Protein AF-A0A1M6KNQ7-F1 (afdb_monomer_lite)

Radius of gyration: 20.1 Å; chains: 1; bounding box: 59×30×51 Å

Secondary structure (DSSP, 8-state):
-PPEEEEEGGGHHHHHHHHHHHHHHHHHHHHHHHHTTTS--SS-HHHHHHHHHHHHHHHHHHHHHHHHHHHHHTTTSSS--SEEEEE-S--HHHHHHHS-HHHHHHHHHHHTTTS-HHHHHHHHHHTTTHHHHHHTGGGSS-----HHHHHHHHHHHHHHHHHHHHHT----GGG--S-------------SSHHHHHHHHTS-HHHHHHTT-

pLDDT: mean 86.35, std 14.85, range [36.59, 98.69]

Structure (mmCIF, N/CA/C/O backbone):
data_AF-A0A1M6KNQ7-F1
#
_entry.id   AF-A0A1M6KNQ7-F1
#
loop_
_atom_site.group_PDB
_atom_site.id
_atom_site.type_symbol
_atom_site.label_atom_id
_atom_site.label_alt_id
_atom_site.label_comp_id
_atom_site.label_asym_id
_atom_site.label_entity_id
_atom_site.label_seq_id
_atom_site.pdbx_PDB_ins_code
_atom_site.Cartn_x
_atom_site.Cartn_y
_atom_site.Cartn_z
_atom_site.occupancy
_atom_site.B_iso_or_equiv
_atom_site.auth_seq_id
_atom_site.auth_comp_id
_atom_site.auth_asym_id
_atom_site.auth_atom_id
_atom_site.pdbx_PDB_model_num
ATOM 1 N N . MET A 1 1 ? -11.917 -18.089 3.225 1.00 53.31 1 MET A N 1
ATOM 2 C CA . MET A 1 1 ? -11.232 -16.908 3.793 1.00 53.31 1 MET A CA 1
ATOM 3 C C . MET A 1 1 ? -9.785 -17.285 4.044 1.00 53.31 1 MET A C 1
ATOM 5 O O . MET A 1 1 ? -9.553 -18.338 4.628 1.00 53.31 1 MET A O 1
ATOM 9 N N . GLY A 1 2 ? -8.832 -16.511 3.524 1.00 65.00 2 GLY A N 1
ATOM 10 C CA . GLY A 1 2 ? -7.407 -16.723 3.782 1.00 65.00 2 GLY A CA 1
ATOM 11 C C . GLY A 1 2 ? -7.038 -16.380 5.224 1.00 65.00 2 GLY A C 1
ATOM 12 O O . GLY A 1 2 ? -7.811 -15.758 5.948 1.00 65.00 2 GLY A O 1
ATOM 13 N N . LYS A 1 3 ? -5.860 -16.828 5.650 1.00 85.81 3 LYS A N 1
ATOM 14 C CA . LYS A 1 3 ? -5.366 -16.653 7.019 1.00 85.81 3 LYS A CA 1
ATOM 15 C C . LYS A 1 3 ? -5.048 -15.172 7.280 1.00 85.81 3 LYS A C 1
ATOM 17 O O . LYS A 1 3 ? -4.328 -14.576 6.485 1.00 85.81 3 LYS A O 1
ATOM 22 N N . THR A 1 4 ? -5.504 -14.593 8.385 1.00 93.38 4 THR A N 1
ATOM 23 C CA . THR A 1 4 ? -5.066 -13.264 8.857 1.00 93.38 4 THR A CA 1
ATOM 24 C C . THR A 1 4 ? -4.008 -13.410 9.951 1.00 93.38 4 THR A C 1
ATOM 26 O O . THR A 1 4 ? -3.895 -14.470 10.570 1.00 93.38 4 THR A O 1
ATOM 29 N N . ASN A 1 5 ? -3.206 -12.367 10.160 1.00 93.81 5 ASN A N 1
ATOM 30 C CA . ASN A 1 5 ? -2.312 -12.247 11.311 1.00 93.81 5 ASN A CA 1
ATOM 31 C C . ASN A 1 5 ? -2.731 -11.055 12.160 1.00 93.81 5 ASN A C 1
ATOM 33 O O . ASN A 1 5 ? -3.211 -10.054 11.629 1.00 93.81 5 ASN A O 1
ATOM 37 N N . GLU A 1 6 ? -2.481 -11.152 13.459 1.00 95.62 6 GLU A N 1
ATOM 38 C CA . GLU A 1 6 ? -2.677 -10.055 14.398 1.00 95.62 6 GLU A CA 1
ATOM 39 C C . GLU A 1 6 ? -1.438 -9.161 14.468 1.00 95.62 6 GLU A C 1
ATOM 41 O O . GLU A 1 6 ? -0.297 -9.610 14.317 1.00 95.62 6 GLU A O 1
ATOM 46 N N . ILE A 1 7 ? -1.669 -7.876 14.705 1.00 93.81 7 ILE A N 1
ATOM 47 C CA . ILE A 1 7 ? -0.631 -6.878 14.949 1.00 93.81 7 ILE A CA 1
ATOM 48 C C . ILE A 1 7 ? -1.162 -5.818 15.910 1.00 93.81 7 ILE A C 1
ATOM 50 O O . ILE A 1 7 ? -2.367 -5.565 15.963 1.00 93.81 7 ILE A O 1
ATOM 54 N N . LYS A 1 8 ? -0.262 -5.168 16.655 1.00 93.25 8 LYS A N 1
ATOM 55 C CA . LYS A 1 8 ? -0.640 -4.008 17.459 1.00 93.25 8 LYS A CA 1
ATOM 56 C C . LYS A 1 8 ? -1.149 -2.869 16.576 1.00 93.25 8 LYS A C 1
ATOM 58 O O . LYS A 1 8 ? -0.510 -2.541 15.575 1.00 93.25 8 LYS A O 1
ATOM 63 N N . TYR A 1 9 ? -2.246 -2.227 16.967 1.00 92.06 9 TYR A N 1
ATOM 64 C CA . TYR A 1 9 ? -2.763 -1.055 16.252 1.00 92.06 9 TYR A CA 1
ATOM 65 C C . TYR A 1 9 ? -1.757 0.107 16.278 1.00 92.06 9 TYR A C 1
ATOM 67 O O . TYR A 1 9 ? -1.537 0.771 15.266 1.00 92.06 9 TYR A O 1
ATOM 75 N N . SER A 1 10 ? -1.041 0.284 17.390 1.00 89.50 10 SER A N 1
ATOM 76 C CA . SER A 1 10 ? 0.046 1.264 17.507 1.00 89.50 10 SER A CA 1
ATOM 77 C C . SER A 1 10 ? 1.186 1.059 16.494 1.00 89.50 10 SER A C 1
ATOM 79 O O . SER A 1 10 ? 1.877 2.020 16.155 1.00 89.50 10 SER A O 1
ATOM 81 N N . ASN A 1 11 ? 1.344 -0.144 15.924 1.00 90.12 11 ASN A N 1
ATOM 82 C CA . ASN A 1 11 ? 2.353 -0.416 14.894 1.00 90.12 11 ASN A CA 1
ATOM 83 C C . ASN A 1 11 ? 1.927 0.027 13.485 1.00 90.12 11 ASN A C 1
ATOM 85 O O . ASN A 1 11 ? 2.776 0.074 12.591 1.00 90.12 11 ASN A O 1
ATOM 89 N N . LEU A 1 12 ? 0.656 0.378 13.255 1.00 91.31 12 LEU A N 1
ATOM 90 C CA . LEU A 1 12 ? 0.185 0.797 11.929 1.00 91.31 12 LEU A CA 1
ATOM 91 C C . LEU A 1 12 ? 0.893 2.066 11.435 1.00 91.31 12 LEU A C 1
ATOM 93 O O . LEU A 1 12 ? 1.177 2.190 10.245 1.00 91.31 12 LEU A O 1
ATOM 97 N N . THR A 1 13 ? 1.278 2.959 12.349 1.00 89.56 13 THR A N 1
ATOM 98 C CA . THR A 1 13 ? 2.107 4.133 12.042 1.00 89.56 13 THR A CA 1
ATOM 99 C C . THR A 1 13 ? 3.464 3.741 11.455 1.00 89.56 13 THR A C 1
ATOM 101 O O . THR A 1 13 ? 3.926 4.354 10.494 1.00 89.56 13 THR A O 1
ATOM 104 N N . SER A 1 14 ? 4.099 2.695 11.994 1.00 87.81 14 SER A N 1
ATOM 105 C CA . SER A 1 14 ? 5.373 2.192 11.470 1.00 87.81 14 SER A CA 1
ATOM 106 C C . SER A 1 14 ? 5.192 1.621 10.062 1.00 87.81 14 SER A C 1
ATOM 108 O O . SER A 1 14 ? 5.932 2.002 9.157 1.00 87.81 14 SER A O 1
ATOM 110 N N . ILE A 1 15 ? 4.140 0.821 9.837 1.00 93.12 15 ILE A N 1
ATOM 111 C CA . ILE A 1 15 ? 3.801 0.293 8.503 1.00 93.12 15 ILE A CA 1
ATOM 112 C C . ILE A 1 15 ? 3.572 1.430 7.503 1.00 93.12 15 ILE A C 1
ATOM 114 O O . ILE A 1 15 ? 4.102 1.379 6.394 1.00 93.12 15 ILE A O 1
ATOM 118 N N . TYR A 1 16 ? 2.835 2.473 7.895 1.00 94.88 16 TYR A N 1
ATOM 119 C CA . TYR A 1 16 ? 2.603 3.652 7.061 1.00 94.88 16 TYR A CA 1
ATOM 120 C C . TYR A 1 16 ? 3.913 4.321 6.630 1.00 94.88 16 TYR A C 1
ATOM 122 O O . TYR A 1 16 ? 4.119 4.568 5.439 1.00 94.88 16 TYR A O 1
ATOM 130 N N . PHE A 1 17 ? 4.827 4.581 7.571 1.00 91.88 17 PHE A N 1
ATOM 131 C CA . PHE A 1 17 ? 6.116 5.195 7.249 1.00 91.88 17 PHE A CA 1
ATOM 132 C C . PHE A 1 17 ? 7.012 4.280 6.412 1.00 91.88 17 PHE A C 1
ATOM 134 O O . PHE A 1 17 ? 7.685 4.764 5.502 1.00 91.88 17 PHE A O 1
ATOM 141 N N . THR A 1 18 ? 6.987 2.967 6.649 1.00 94.31 18 THR A N 1
ATOM 142 C CA . THR A 1 18 ? 7.693 1.992 5.809 1.00 94.31 18 THR A CA 1
ATOM 143 C C . THR A 1 18 ? 7.157 2.000 4.376 1.00 94.31 18 THR A C 1
ATOM 145 O O . THR A 1 18 ? 7.941 2.149 3.439 1.00 94.31 18 THR A O 1
ATOM 148 N N . ALA A 1 19 ? 5.835 1.922 4.188 1.00 97.50 19 ALA A N 1
ATOM 149 C CA . ALA A 1 19 ? 5.203 1.997 2.869 1.00 97.50 19 ALA A CA 1
ATOM 150 C C . ALA A 1 19 ? 5.550 3.313 2.153 1.00 97.50 19 ALA A C 1
ATOM 152 O O . ALA A 1 19 ? 5.926 3.303 0.9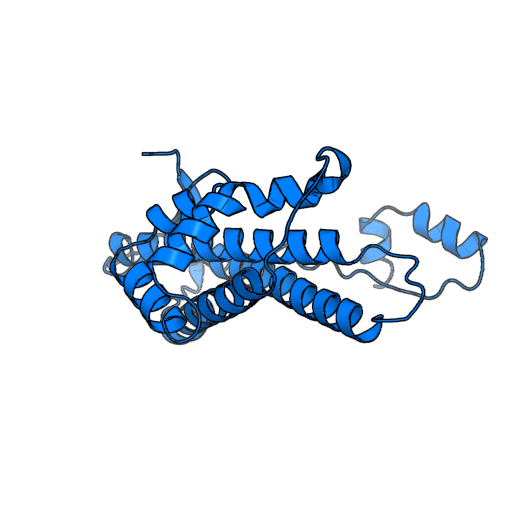80 1.00 97.50 19 ALA A O 1
ATOM 153 N N . LYS A 1 20 ? 5.527 4.435 2.887 1.00 96.38 20 LYS A N 1
ATOM 154 C CA . LYS A 1 20 ? 5.945 5.752 2.387 1.00 96.38 20 LYS A CA 1
ATOM 155 C C . LYS A 1 20 ? 7.415 5.776 1.965 1.00 96.38 20 LYS A C 1
ATOM 157 O O . LYS A 1 20 ? 7.734 6.367 0.939 1.00 96.38 20 LYS A O 1
ATOM 162 N N . GLY A 1 21 ? 8.307 5.122 2.707 1.00 95.88 21 GLY A N 1
ATOM 163 C CA . GLY A 1 21 ? 9.717 4.985 2.335 1.00 95.88 21 GLY A CA 1
ATOM 164 C C . GLY A 1 21 ? 9.902 4.271 0.993 1.00 95.88 21 GLY A C 1
ATOM 165 O O . GLY A 1 21 ? 10.583 4.787 0.109 1.00 95.88 21 GLY A O 1
ATOM 166 N N . PHE A 1 22 ? 9.232 3.130 0.803 1.00 98.06 22 PHE A N 1
ATOM 167 C CA . PHE A 1 22 ? 9.249 2.399 -0.470 1.00 98.06 22 PHE A CA 1
ATOM 168 C C . PHE A 1 22 ? 8.634 3.214 -1.618 1.00 98.06 22 PHE A C 1
ATOM 170 O O . PHE A 1 22 ? 9.202 3.263 -2.708 1.00 98.06 22 PHE A O 1
ATOM 177 N N . HIS A 1 23 ? 7.529 3.920 -1.373 1.00 98.06 23 HIS A N 1
ATOM 178 C CA . HIS A 1 23 ? 6.923 4.824 -2.353 1.00 98.06 23 HIS A CA 1
ATOM 179 C C . HIS A 1 23 ? 7.894 5.948 -2.766 1.00 98.06 23 HIS A C 1
ATOM 181 O O . HIS A 1 23 ? 8.130 6.157 -3.955 1.00 98.06 23 HIS A O 1
ATOM 187 N N . ASN A 1 24 ? 8.533 6.619 -1.807 1.00 96.75 24 ASN A N 1
ATOM 188 C CA . ASN A 1 24 ? 9.510 7.672 -2.096 1.00 96.75 24 ASN A CA 1
ATOM 189 C C . ASN A 1 24 ? 10.702 7.144 -2.909 1.00 96.75 24 ASN A C 1
ATOM 191 O O . ASN A 1 24 ? 11.142 7.795 -3.857 1.00 96.75 24 ASN A O 1
ATOM 195 N N . ASN A 1 25 ? 11.203 5.952 -2.571 1.00 96.06 25 ASN A N 1
ATOM 196 C CA . ASN A 1 25 ? 12.276 5.301 -3.323 1.00 96.06 25 ASN A CA 1
ATOM 197 C C . ASN A 1 25 ? 11.854 4.980 -4.759 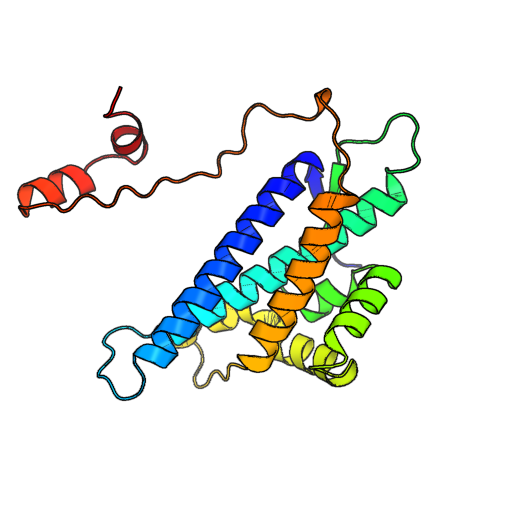1.00 96.06 25 ASN A C 1
ATOM 199 O O . ASN A 1 25 ? 12.638 5.184 -5.685 1.00 96.06 25 ASN A O 1
ATOM 203 N N . TYR A 1 26 ? 10.620 4.512 -4.960 1.00 96.12 26 TYR A N 1
ATOM 204 C CA . TYR A 1 26 ? 10.065 4.294 -6.292 1.00 96.12 26 TYR A CA 1
ATOM 205 C C . TYR A 1 26 ? 10.058 5.585 -7.122 1.00 96.12 26 TYR A C 1
ATOM 207 O O . TYR A 1 26 ? 10.615 5.595 -8.221 1.00 96.12 26 TYR A O 1
ATOM 215 N N . GLU A 1 27 ? 9.506 6.681 -6.596 1.00 95.00 27 GLU A N 1
ATOM 216 C CA . GLU A 1 27 ? 9.443 7.958 -7.322 1.00 95.00 27 GLU A CA 1
ATOM 217 C C . GLU A 1 27 ? 10.843 8.524 -7.614 1.00 95.00 27 GLU A C 1
ATOM 219 O O . GLU A 1 27 ? 11.112 9.000 -8.720 1.00 95.00 27 GLU A O 1
ATOM 224 N N . TYR A 1 28 ? 11.781 8.389 -6.671 1.00 94.50 28 TYR A N 1
ATOM 225 C CA . TYR A 1 28 ? 13.180 8.766 -6.878 1.00 94.50 28 TYR A CA 1
ATOM 226 C C . TYR A 1 28 ? 13.848 7.972 -8.010 1.00 94.50 28 TYR A C 1
ATOM 228 O O . TYR A 1 28 ? 14.464 8.557 -8.905 1.00 94.50 28 TYR A O 1
ATOM 236 N N . LEU A 1 29 ? 13.723 6.642 -8.000 1.00 92.19 29 LEU A N 1
ATOM 237 C CA . LEU A 1 29 ? 14.338 5.772 -9.007 1.00 92.19 29 LEU A CA 1
ATOM 238 C C . LEU A 1 29 ? 13.698 5.954 -10.385 1.00 92.19 29 LEU A C 1
ATOM 240 O O . LEU A 1 29 ? 14.407 5.999 -11.390 1.00 92.19 29 LEU A O 1
ATOM 244 N N . LYS A 1 30 ? 12.375 6.129 -10.431 1.00 90.12 30 LYS A N 1
ATOM 245 C CA . LYS A 1 30 ? 11.635 6.459 -11.651 1.00 90.12 30 LYS A CA 1
ATOM 246 C C . LYS A 1 30 ? 12.118 7.783 -12.244 1.00 90.12 30 LYS A C 1
ATOM 248 O O . LYS A 1 30 ? 12.382 7.854 -13.443 1.00 90.12 30 LYS A O 1
ATOM 253 N N . LYS A 1 31 ? 12.289 8.822 -11.419 1.00 89.81 31 LYS A N 1
ATOM 254 C CA . LYS A 1 31 ? 12.842 10.112 -11.859 1.00 89.81 31 LYS A CA 1
ATOM 255 C C . LYS A 1 31 ? 14.252 9.948 -12.429 1.00 89.81 31 LYS A C 1
ATOM 257 O O . LYS A 1 31 ? 14.507 10.409 -13.539 1.00 89.81 31 LYS A O 1
ATOM 262 N N . LYS A 1 32 ? 15.130 9.219 -11.732 1.00 86.62 32 LYS A N 1
ATOM 263 C CA . LYS A 1 32 ? 16.480 8.902 -12.224 1.00 86.62 32 LYS A CA 1
ATOM 264 C C . LYS A 1 32 ? 16.471 8.195 -13.577 1.00 86.62 32 LYS A C 1
ATOM 266 O O . LYS A 1 32 ? 17.284 8.526 -14.430 1.00 86.62 32 LYS A O 1
ATOM 271 N N . GLN A 1 33 ? 15.545 7.259 -13.787 1.00 85.19 33 GLN A N 1
ATOM 272 C CA . GLN A 1 33 ? 15.412 6.544 -15.058 1.00 85.19 33 GLN A CA 1
ATOM 273 C C . GLN A 1 33 ? 15.043 7.484 -16.217 1.00 85.19 33 GLN A C 1
ATOM 275 O O . GLN A 1 33 ? 15.536 7.324 -17.332 1.00 85.19 33 GLN A O 1
ATOM 280 N N . VAL A 1 34 ? 14.202 8.490 -15.959 1.00 85.19 34 VAL A N 1
ATOM 281 C CA . VAL A 1 34 ? 13.883 9.535 -16.944 1.00 85.19 34 VAL A CA 1
ATOM 282 C C . VAL A 1 34 ? 15.096 10.437 -17.202 1.00 85.19 34 VAL A C 1
ATOM 284 O O . VAL A 1 34 ? 15.375 10.772 -18.348 1.00 85.19 34 VAL A O 1
ATOM 287 N N . GLU A 1 35 ? 15.850 10.804 -16.165 1.00 83.81 35 GLU A N 1
ATOM 288 C CA . GLU A 1 35 ? 17.048 11.658 -16.273 1.00 83.81 35 GLU A CA 1
ATOM 289 C C . GLU A 1 35 ? 18.241 10.975 -16.959 1.00 83.81 35 GLU A C 1
ATOM 291 O O . GLU A 1 35 ? 19.122 11.648 -17.517 1.00 83.81 35 GLU A O 1
ATOM 296 N N . SER A 1 36 ? 18.288 9.644 -16.902 1.00 80.62 36 SER A N 1
ATOM 297 C CA . SER A 1 36 ? 19.275 8.806 -17.581 1.00 80.62 36 SER A CA 1
ATOM 298 C C . SER A 1 36 ? 18.840 8.388 -18.983 1.00 80.62 36 SER A C 1
ATOM 300 O O . SER A 1 36 ? 19.564 7.636 -19.634 1.00 80.62 36 SER A O 1
ATOM 302 N N . LYS A 1 37 ? 17.672 8.840 -19.455 1.00 77.06 37 LYS A N 1
ATOM 303 C CA . LYS A 1 37 ? 17.226 8.582 -20.822 1.00 77.06 37 LYS A CA 1
ATOM 304 C C . LYS A 1 37 ? 18.292 9.095 -21.796 1.00 77.06 37 LYS A C 1
ATOM 306 O O . LYS A 1 37 ? 18.824 10.189 -21.619 1.00 77.06 37 LYS A O 1
ATOM 311 N N . ASP A 1 38 ? 18.646 8.256 -22.764 1.00 77.75 38 ASP A N 1
ATOM 312 C CA . ASP A 1 38 ? 19.687 8.508 -23.770 1.00 77.75 38 ASP A CA 1
ATOM 313 C C . ASP A 1 38 ? 21.131 8.598 -23.226 1.00 77.75 38 ASP A C 1
ATOM 315 O O . ASP A 1 38 ? 22.051 8.985 -23.948 1.00 77.75 38 ASP A O 1
ATOM 319 N N . LYS A 1 39 ? 21.365 8.195 -21.968 1.00 81.19 39 LYS A N 1
ATOM 320 C CA . LYS A 1 39 ? 22.705 8.050 -21.377 1.00 81.19 39 LYS A CA 1
ATOM 321 C C . LYS A 1 39 ? 23.028 6.574 -21.161 1.00 81.19 39 LYS A C 1
ATOM 323 O O . LYS A 1 39 ? 22.142 5.767 -20.893 1.00 81.19 39 LYS A O 1
ATOM 328 N N . ILE A 1 40 ? 24.314 6.224 -21.231 1.00 74.56 40 ILE A N 1
ATOM 329 C CA . ILE A 1 40 ? 24.779 4.897 -20.813 1.00 74.56 40 ILE A CA 1
ATOM 330 C C . ILE A 1 40 ? 24.524 4.777 -19.307 1.00 74.56 40 ILE A C 1
ATOM 332 O O . ILE A 1 40 ? 25.126 5.499 -18.513 1.00 74.56 40 ILE A O 1
ATOM 336 N N . ALA A 1 41 ? 23.608 3.890 -18.931 1.00 70.00 41 ALA A N 1
ATOM 337 C CA . ALA A 1 41 ? 23.344 3.533 -17.547 1.00 70.00 41 ALA A CA 1
ATOM 338 C C . ALA A 1 41 ? 24.058 2.216 -17.235 1.00 70.00 41 ALA A C 1
ATOM 340 O O . ALA A 1 41 ? 23.863 1.222 -17.932 1.00 70.00 41 ALA A O 1
ATOM 341 N N . TYR A 1 42 ? 24.885 2.220 -16.193 1.00 71.62 42 TYR A N 1
ATOM 342 C CA . TYR A 1 42 ? 25.564 1.017 -15.701 1.00 71.62 42 TYR A CA 1
ATOM 343 C C . TYR A 1 42 ? 24.711 0.242 -14.684 1.00 71.62 42 TYR A C 1
ATOM 345 O O . TYR A 1 42 ? 24.987 -0.924 -14.418 1.00 71.62 42 TYR A O 1
ATOM 353 N N . ASP A 1 43 ? 23.635 0.865 -14.192 1.00 77.12 43 ASP A N 1
ATOM 354 C CA . ASP A 1 43 ? 22.695 0.284 -13.239 1.00 77.12 43 ASP A CA 1
ATOM 355 C C . ASP A 1 43 ? 21.324 0.061 -13.891 1.00 77.12 43 ASP A C 1
ATOM 357 O O . ASP A 1 43 ? 20.767 0.958 -14.531 1.00 77.12 43 ASP A O 1
ATOM 361 N N . SER A 1 44 ? 20.730 -1.116 -13.669 1.00 77.25 44 SER A N 1
ATOM 362 C CA . SER A 1 44 ? 19.334 -1.380 -14.036 1.00 77.25 44 SER A CA 1
ATOM 363 C C . SER A 1 44 ? 18.408 -0.907 -12.915 1.00 77.25 44 SER A C 1
ATOM 365 O O . SER A 1 44 ? 18.111 -1.633 -11.967 1.00 77.25 44 SER A O 1
ATOM 367 N N . THR A 1 45 ? 17.962 0.347 -12.996 1.00 85.44 45 THR A N 1
ATOM 368 C CA . THR A 1 45 ? 17.094 0.957 -11.973 1.00 85.44 45 THR A CA 1
ATOM 369 C C . THR A 1 45 ? 15.642 0.492 -12.067 1.00 85.44 45 THR A C 1
ATOM 371 O O . THR A 1 45 ? 14.911 0.576 -11.080 1.00 85.44 45 THR A O 1
ATOM 374 N N . MET A 1 46 ? 15.225 -0.036 -13.223 1.00 87.81 46 MET A N 1
ATOM 375 C CA . MET A 1 46 ? 13.839 -0.423 -13.500 1.00 87.81 46 MET A CA 1
ATOM 376 C C . MET A 1 46 ? 13.325 -1.525 -12.555 1.00 87.81 46 MET A C 1
ATOM 378 O O . MET A 1 46 ? 12.287 -1.303 -11.920 1.00 87.81 46 MET A O 1
ATOM 382 N N . PRO A 1 47 ? 14.034 -2.660 -12.368 1.00 90.50 47 PRO A N 1
ATOM 383 C CA . PRO A 1 47 ? 13.593 -3.695 -11.437 1.00 90.50 47 PRO A CA 1
ATOM 384 C C . PRO A 1 47 ? 13.543 -3.221 -9.991 1.00 90.50 47 PRO A C 1
ATOM 386 O O . PRO A 1 47 ? 12.611 -3.552 -9.258 1.00 90.50 47 PRO A O 1
ATOM 389 N N . VAL A 1 48 ? 14.504 -2.387 -9.588 1.00 92.12 48 VAL A N 1
ATOM 390 C CA . VAL A 1 48 ? 14.550 -1.823 -8.235 1.00 92.12 48 VAL A CA 1
ATOM 391 C C . VAL A 1 48 ? 13.357 -0.894 -8.013 1.00 92.12 48 VAL A C 1
ATOM 393 O O . VAL A 1 48 ? 12.662 -1.023 -7.005 1.00 92.12 48 VAL A O 1
ATOM 396 N N . ALA A 1 49 ? 13.063 -0.008 -8.968 1.00 93.50 49 ALA A N 1
ATOM 397 C CA . ALA A 1 49 ? 11.906 0.876 -8.907 1.00 93.50 49 ALA A CA 1
ATOM 398 C C . ALA A 1 49 ? 10.603 0.069 -8.825 1.00 93.50 49 ALA A C 1
ATOM 400 O O . ALA A 1 49 ? 9.814 0.272 -7.906 1.00 93.50 49 ALA A O 1
ATOM 401 N N . ALA A 1 50 ? 10.397 -0.890 -9.732 1.00 94.12 50 ALA A N 1
ATOM 402 C CA . ALA A 1 50 ? 9.188 -1.710 -9.752 1.00 94.12 50 ALA A CA 1
ATOM 403 C C . ALA A 1 50 ? 9.006 -2.513 -8.452 1.00 94.12 50 ALA A C 1
ATOM 405 O O . ALA A 1 50 ? 7.909 -2.528 -7.899 1.00 94.12 50 ALA A O 1
ATOM 406 N N . THR A 1 51 ? 10.084 -3.093 -7.912 1.00 95.69 51 THR A N 1
ATOM 407 C CA . THR A 1 51 ? 10.068 -3.803 -6.622 1.00 95.69 51 THR A CA 1
ATOM 408 C C . THR A 1 51 ? 9.601 -2.890 -5.487 1.00 95.69 51 THR A C 1
ATOM 410 O O . THR A 1 51 ? 8.712 -3.264 -4.724 1.00 95.69 51 THR A O 1
ATOM 413 N N . ASN A 1 52 ? 10.151 -1.672 -5.398 1.00 97.31 52 ASN A N 1
ATOM 414 C CA . ASN A 1 52 ? 9.737 -0.684 -4.397 1.00 97.31 52 ASN A CA 1
ATOM 415 C C . ASN A 1 52 ? 8.263 -0.289 -4.579 1.00 97.31 52 ASN A C 1
ATOM 417 O O . ASN A 1 52 ? 7.515 -0.233 -3.605 1.00 97.31 52 ASN A O 1
ATOM 421 N N . GLY A 1 53 ? 7.831 -0.062 -5.822 1.00 97.69 53 GLY A N 1
ATOM 422 C CA . GLY A 1 53 ? 6.464 0.347 -6.123 1.00 97.69 53 GLY A CA 1
ATOM 423 C C . GLY A 1 53 ? 5.431 -0.723 -5.765 1.00 97.69 53 GLY A C 1
ATOM 424 O O . GLY A 1 53 ? 4.462 -0.435 -5.067 1.00 97.69 53 GLY A O 1
ATOM 425 N N . PHE A 1 54 ? 5.658 -1.976 -6.167 1.00 97.88 54 PHE A N 1
ATOM 426 C CA . PHE A 1 54 ? 4.755 -3.075 -5.824 1.00 97.88 54 PHE A CA 1
ATOM 427 C C . PHE A 1 54 ? 4.731 -3.377 -4.331 1.00 97.88 54 PHE A C 1
ATOM 429 O O . PHE A 1 54 ? 3.658 -3.636 -3.789 1.00 97.88 54 PHE A O 1
ATOM 436 N N . PHE A 1 55 ? 5.877 -3.298 -3.650 1.00 97.81 55 PHE A N 1
ATOM 437 C CA . PHE A 1 55 ? 5.900 -3.535 -2.213 1.00 97.81 55 PHE A CA 1
ATOM 438 C C . PHE A 1 55 ? 5.175 -2.431 -1.437 1.00 97.81 55 PHE A C 1
ATOM 440 O O . PHE A 1 55 ? 4.430 -2.723 -0.506 1.00 97.81 55 PHE A O 1
ATOM 447 N N . ALA A 1 56 ? 5.306 -1.171 -1.857 1.00 98.50 56 ALA A N 1
ATOM 448 C CA . ALA A 1 56 ? 4.528 -0.080 -1.281 1.00 98.50 56 ALA A CA 1
ATOM 449 C C . ALA A 1 56 ? 3.013 -0.273 -1.496 1.00 98.50 56 ALA A C 1
ATOM 451 O O . ALA A 1 56 ? 2.255 -0.105 -0.543 1.00 98.50 56 ALA A O 1
ATOM 452 N N . ILE A 1 57 ? 2.567 -0.690 -2.692 1.00 98.56 57 ILE A N 1
ATOM 453 C CA . ILE A 1 57 ? 1.152 -1.036 -2.943 1.00 98.56 57 ILE A CA 1
ATOM 454 C C . ILE A 1 57 ? 0.697 -2.144 -1.986 1.00 98.56 57 ILE A C 1
ATOM 456 O O . ILE A 1 57 ? -0.338 -1.998 -1.338 1.00 98.56 57 ILE A O 1
ATOM 460 N N . GLU A 1 58 ? 1.472 -3.225 -1.859 1.00 98.25 58 GLU A N 1
ATOM 461 C CA . GLU A 1 58 ? 1.161 -4.334 -0.951 1.00 98.25 58 GLU A CA 1
ATOM 462 C C . GLU A 1 58 ? 0.973 -3.849 0.494 1.00 98.25 58 GLU A C 1
ATOM 464 O O . GLU A 1 58 ? -0.031 -4.170 1.138 1.00 98.25 58 GLU A O 1
ATOM 469 N N . LEU A 1 59 ? 1.923 -3.056 0.998 1.00 98.25 59 LEU A N 1
ATOM 470 C CA . LEU A 1 59 ? 1.887 -2.535 2.362 1.00 98.25 59 LEU A CA 1
ATOM 471 C C . LEU A 1 59 ? 0.703 -1.591 2.582 1.00 98.25 59 LEU A C 1
ATOM 473 O O . LEU A 1 59 ? 0.041 -1.703 3.611 1.00 98.25 59 LEU A O 1
ATOM 477 N N . TYR A 1 60 ? 0.390 -0.709 1.627 1.00 98.69 60 TYR A N 1
ATOM 478 C CA . TYR A 1 60 ? -0.780 0.161 1.740 1.00 98.69 60 TYR A CA 1
ATOM 479 C C . TYR A 1 60 ? -2.092 -0.624 1.738 1.00 98.69 60 TYR A C 1
ATOM 481 O O . TYR A 1 60 ? -2.955 -0.342 2.561 1.00 98.69 60 TYR A O 1
ATOM 489 N N . LEU A 1 61 ? -2.251 -1.635 0.879 1.00 98.50 61 LEU A N 1
ATOM 490 C CA . LEU A 1 61 ? -3.467 -2.459 0.869 1.00 98.50 61 LEU A CA 1
ATOM 491 C C . LEU A 1 61 ? -3.663 -3.191 2.204 1.00 98.50 61 LEU A C 1
ATOM 493 O O . LEU A 1 61 ? -4.766 -3.202 2.752 1.00 98.50 61 LEU A O 1
ATOM 497 N N . LYS A 1 62 ? -2.585 -3.754 2.766 1.00 98.00 62 LYS A N 1
ATOM 498 C CA . LYS A 1 62 ? -2.611 -4.382 4.098 1.00 98.00 62 LYS A CA 1
ATOM 499 C C . LYS A 1 62 ? -2.950 -3.378 5.195 1.00 98.00 62 LYS A C 1
ATOM 501 O O . LYS A 1 62 ? -3.757 -3.688 6.066 1.00 98.00 62 LYS A O 1
ATOM 506 N N . LEU A 1 63 ? -2.367 -2.184 5.133 1.00 98.06 63 LEU A N 1
ATOM 507 C CA . LEU A 1 63 ? -2.616 -1.110 6.086 1.00 98.06 63 LEU A CA 1
ATOM 508 C C . LEU A 1 63 ? -4.083 -0.658 6.065 1.00 98.06 63 LEU A C 1
ATOM 510 O O . LEU A 1 63 ? -4.694 -0.541 7.122 1.00 98.06 63 LEU A O 1
ATOM 514 N N . ILE A 1 64 ? -4.663 -0.472 4.876 1.00 98.50 64 ILE A N 1
ATOM 515 C CA . ILE A 1 64 ? -6.073 -0.091 4.709 1.00 98.50 64 ILE A CA 1
ATOM 516 C C . ILE A 1 64 ? -6.995 -1.164 5.283 1.00 98.50 64 ILE A C 1
ATOM 518 O O . ILE A 1 64 ? -7.902 -0.838 6.041 1.00 98.50 64 ILE A O 1
ATOM 522 N N . TYR A 1 65 ? -6.727 -2.443 5.009 1.00 98.12 65 TYR A N 1
ATOM 523 C CA . TYR A 1 65 ? -7.474 -3.523 5.650 1.00 98.12 65 TYR A CA 1
ATOM 524 C C . TYR A 1 65 ? -7.388 -3.445 7.182 1.00 98.12 65 TYR A C 1
ATOM 526 O O . TYR A 1 65 ? -8.394 -3.608 7.868 1.00 98.12 65 TYR A O 1
ATOM 534 N N . SER A 1 66 ? -6.196 -3.203 7.738 1.00 97.69 66 SER A N 1
ATOM 535 C CA . SER A 1 66 ? -6.016 -3.094 9.189 1.00 97.69 66 SER A CA 1
ATOM 536 C C . SER A 1 66 ? -6.756 -1.904 9.794 1.00 97.69 66 SER A C 1
ATOM 538 O O . SER A 1 66 ? -7.243 -2.008 10.922 1.00 97.69 66 SER A O 1
ATOM 540 N N . PHE A 1 67 ? -6.863 -0.794 9.063 1.00 96.94 67 PHE A N 1
ATOM 541 C CA . PHE A 1 67 ? -7.714 0.329 9.441 1.00 96.94 67 PHE A CA 1
ATOM 542 C C . PHE A 1 67 ? -9.184 -0.082 9.461 1.00 96.94 67 PHE A C 1
ATOM 544 O O . PHE A 1 67 ? -9.824 0.030 10.503 1.00 96.94 67 PHE A O 1
ATOM 551 N N . ASP A 1 68 ? -9.688 -0.638 8.359 1.00 97.31 68 ASP A N 1
ATOM 552 C CA . ASP A 1 68 ? -11.087 -1.057 8.226 1.00 97.31 68 ASP A CA 1
ATOM 553 C C . ASP A 1 68 ? -11.489 -2.068 9.306 1.00 97.31 68 ASP A C 1
ATOM 555 O O . ASP A 1 68 ? -12.546 -1.948 9.932 1.00 97.31 68 ASP A O 1
ATOM 559 N N . TYR A 1 69 ? -10.629 -3.060 9.556 1.00 97.06 69 TYR A N 1
ATOM 560 C CA . TYR A 1 69 ? -10.851 -4.065 10.587 1.00 97.06 69 TYR A CA 1
ATOM 561 C C . TYR A 1 69 ? -10.942 -3.425 11.972 1.00 97.06 69 TYR A C 1
ATOM 563 O O . TYR A 1 69 ? -11.885 -3.706 12.713 1.00 97.06 69 TYR A O 1
ATOM 571 N N . TRP A 1 70 ? -9.982 -2.575 12.337 1.00 96.69 70 TRP A N 1
ATOM 572 C CA . TRP A 1 70 ? -9.971 -1.962 13.663 1.00 96.69 70 TRP A CA 1
ATOM 573 C C . TRP A 1 70 ? -11.145 -0.996 13.845 1.00 96.69 70 TRP A C 1
ATOM 575 O O . TRP A 1 70 ? -11.830 -1.054 14.863 1.00 96.69 70 TRP A O 1
ATOM 585 N N . GLU A 1 71 ? -11.454 -0.176 12.839 1.00 95.44 71 GLU A N 1
ATOM 586 C CA . GLU A 1 71 ? -12.606 0.734 12.866 1.00 95.44 71 GLU A CA 1
ATOM 587 C C . GLU A 1 71 ? -13.913 -0.017 13.127 1.00 95.44 71 GLU A C 1
ATOM 589 O O . GLU A 1 71 ? -14.702 0.345 13.999 1.00 95.44 71 GLU A O 1
ATOM 594 N N . LYS A 1 72 ? -14.125 -1.117 12.405 1.00 95.44 72 LYS A N 1
ATOM 595 C CA . LYS A 1 72 ? -15.354 -1.903 12.501 1.00 95.44 72 LYS A CA 1
ATOM 596 C C . LYS A 1 72 ? -15.502 -2.635 13.833 1.00 95.44 72 LYS A C 1
ATOM 598 O O . LYS A 1 72 ? -16.625 -2.802 14.304 1.00 95.44 72 LYS A O 1
ATOM 603 N N . ASN A 1 73 ? -14.397 -3.109 14.408 1.00 96.50 73 ASN A N 1
ATOM 604 C CA . ASN A 1 73 ? -14.433 -4.012 15.558 1.00 96.50 73 ASN A CA 1
ATOM 605 C C . ASN A 1 73 ? -14.086 -3.338 16.889 1.00 96.50 73 ASN A C 1
ATOM 607 O O . ASN A 1 73 ? -14.522 -3.826 17.927 1.00 96.50 73 ASN A O 1
ATOM 611 N N . GLU A 1 74 ? -13.319 -2.247 16.888 1.00 95.44 74 GLU A N 1
ATOM 612 C CA . GLU A 1 74 ? -12.755 -1.652 18.105 1.00 95.44 74 GLU A CA 1
ATOM 613 C C . GLU A 1 74 ? -13.199 -0.205 18.341 1.00 95.44 74 GLU A C 1
ATOM 615 O O . GLU A 1 74 ? -13.433 0.160 19.489 1.00 95.44 74 GLU A O 1
ATOM 620 N N . ARG A 1 75 ? -13.391 0.613 17.294 1.00 93.00 75 ARG A N 1
ATOM 621 C CA . ARG A 1 75 ? -13.607 2.074 17.424 1.00 93.00 75 ARG A CA 1
ATOM 622 C C . ARG A 1 75 ? -14.712 2.485 18.394 1.00 93.00 75 ARG A C 1
ATOM 624 O O . ARG A 1 75 ? -14.602 3.521 19.042 1.00 93.00 75 ARG A O 1
ATOM 631 N N . SER A 1 76 ? -15.802 1.722 18.424 1.00 93.62 76 SER A N 1
ATOM 632 C CA . SER A 1 76 ? -17.007 2.039 19.199 1.00 93.62 76 SER A CA 1
ATOM 633 C C . SER A 1 76 ? -17.031 1.411 20.594 1.00 93.62 76 SER A C 1
ATOM 635 O O . SER A 1 76 ? -17.986 1.634 21.338 1.00 93.62 76 SER A O 1
ATOM 637 N N . LYS A 1 77 ? -16.013 0.625 20.958 1.00 95.00 77 LYS A N 1
ATOM 638 C CA . LYS A 1 77 ? -15.918 0.019 22.288 1.00 95.00 77 LYS A CA 1
ATOM 639 C C . LYS A 1 77 ? -15.514 1.066 23.323 1.00 95.00 77 LYS A C 1
ATOM 641 O O . LYS A 1 77 ? -14.728 1.961 23.032 1.00 95.00 77 LYS A O 1
ATOM 646 N N . GLU A 1 78 ? -16.029 0.911 24.541 1.00 93.44 78 GLU A N 1
ATOM 647 C CA . GLU A 1 78 ? -15.633 1.727 25.698 1.00 93.44 78 GLU A CA 1
ATOM 648 C C . GLU A 1 78 ? -14.140 1.549 26.014 1.00 93.44 78 GLU A C 1
ATOM 650 O O . GLU A 1 78 ? -13.421 2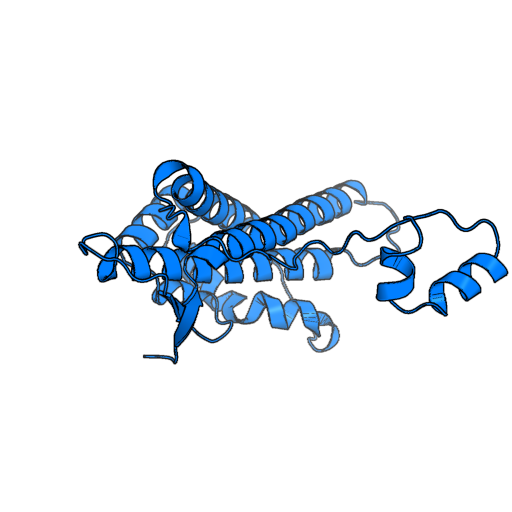.522 26.224 1.00 93.44 78 GLU A O 1
ATOM 655 N N . GLU A 1 79 ? -13.664 0.304 25.931 1.00 92.38 79 GLU A N 1
ATOM 656 C CA . GLU A 1 79 ? -12.259 -0.070 26.076 1.00 92.38 79 GLU A CA 1
ATOM 657 C C . GLU A 1 79 ? -11.782 -0.761 24.786 1.00 92.38 79 GLU A C 1
ATOM 659 O O . GLU A 1 79 ? -11.869 -1.988 24.665 1.00 92.38 79 GLU A O 1
ATOM 664 N N . PRO A 1 80 ? -11.339 -0.000 23.767 1.00 94.44 80 PRO A N 1
ATOM 665 C CA . PRO A 1 80 ? -10.844 -0.589 22.529 1.00 94.44 80 PRO A CA 1
ATOM 666 C C . PRO A 1 80 ? -9.557 -1.384 22.781 1.00 94.44 80 PRO A C 1
ATOM 668 O O . PRO A 1 80 ? -8.768 -1.054 23.665 1.00 94.44 80 PRO A O 1
ATOM 671 N N . SER A 1 81 ? -9.308 -2.424 21.988 1.00 94.12 81 SER A N 1
ATOM 672 C CA . SER A 1 81 ? -8.053 -3.178 22.039 1.00 94.12 81 SER A CA 1
ATOM 673 C C . SER A 1 81 ? -6.967 -2.531 21.173 1.00 94.12 81 SER A C 1
ATOM 675 O O . SER A 1 81 ? -7.238 -2.027 20.079 1.00 94.12 81 SER A O 1
ATOM 677 N N . ASN A 1 82 ? -5.701 -2.636 21.597 1.00 94.00 82 ASN A N 1
ATOM 678 C CA . ASN A 1 82 ? -4.539 -2.300 20.764 1.00 94.00 82 ASN A CA 1
ATOM 679 C C . ASN A 1 82 ? -4.227 -3.409 19.740 1.00 94.00 82 ASN A C 1
ATOM 681 O O . ASN A 1 82 ? -3.061 -3.675 19.467 1.00 94.00 82 ASN A O 1
ATOM 685 N N . LEU A 1 83 ? -5.224 -4.113 19.208 1.00 94.88 83 LEU A N 1
ATOM 686 C CA . LEU A 1 83 ? -5.028 -5.206 18.257 1.00 94.88 83 LEU A CA 1
ATOM 687 C C . LEU A 1 83 ? -5.856 -4.971 17.004 1.00 94.88 83 LEU A C 1
ATOM 689 O O . LEU A 1 83 ? -7.038 -4.653 17.065 1.00 94.88 83 LEU A O 1
ATOM 693 N N . THR A 1 84 ? -5.225 -5.179 15.860 1.00 96.25 84 THR A N 1
ATOM 694 C CA . THR A 1 84 ? -5.872 -5.250 14.554 1.00 96.25 84 THR A CA 1
ATOM 695 C C . THR A 1 84 ? -5.349 -6.465 13.795 1.00 96.25 84 THR A C 1
ATOM 697 O O . THR A 1 84 ? -4.517 -7.225 14.297 1.00 96.25 84 THR A O 1
ATOM 700 N N . GLN A 1 85 ? -5.843 -6.669 12.581 1.00 96.62 85 GLN A N 1
ATOM 701 C CA . GLN A 1 85 ? -5.457 -7.773 11.722 1.00 96.62 85 GLN A CA 1
ATOM 702 C C . GLN A 1 85 ? -5.037 -7.289 10.341 1.00 96.62 85 GLN A C 1
ATOM 704 O O . GLN A 1 85 ? -5.442 -6.221 9.891 1.00 96.62 85 GLN A O 1
ATOM 709 N N . TYR A 1 86 ? -4.261 -8.109 9.639 1.00 95.44 86 TYR A N 1
ATOM 710 C CA . TYR A 1 86 ? -4.001 -7.957 8.209 1.00 95.44 86 TYR A CA 1
ATOM 711 C C . TYR A 1 86 ? -4.036 -9.318 7.495 1.00 95.44 86 TYR A C 1
ATOM 713 O O . TYR A 1 86 ? -3.724 -10.349 8.105 1.00 95.44 86 TYR A O 1
ATOM 721 N N . PRO A 1 87 ? -4.423 -9.361 6.208 1.00 95.25 87 PRO A N 1
ATOM 722 C CA . PRO A 1 87 ? -4.408 -10.586 5.414 1.00 95.25 87 PRO A CA 1
ATOM 723 C C . PRO A 1 87 ? -2.979 -11.083 5.153 1.00 95.25 87 PRO A C 1
ATOM 725 O O . PRO A 1 87 ? -2.080 -10.306 4.819 1.00 95.25 87 PRO A O 1
ATOM 728 N N . ASN A 1 88 ? -2.772 -12.401 5.254 1.00 91.44 88 ASN A N 1
ATOM 729 C CA . ASN A 1 88 ? -1.537 -13.037 4.793 1.00 91.44 88 ASN A CA 1
ATOM 730 C C . ASN A 1 88 ? -1.447 -13.078 3.264 1.00 91.44 88 ASN A C 1
ATOM 732 O O . ASN A 1 88 ? -2.454 -13.111 2.558 1.00 91.44 88 ASN A O 1
ATOM 736 N N . GLY A 1 89 ? -0.212 -13.193 2.774 1.00 91.62 89 GLY A N 1
ATOM 737 C CA . GLY A 1 89 ? 0.103 -13.332 1.355 1.00 91.62 89 GLY A CA 1
ATOM 738 C C . GLY A 1 89 ? 0.468 -12.010 0.683 1.00 91.62 89 GLY A C 1
ATOM 739 O O . GLY A 1 89 ? 0.524 -10.960 1.325 1.00 91.62 89 GLY A O 1
ATOM 740 N N . HIS A 1 90 ? 0.748 -12.106 -0.615 1.00 94.25 90 HIS A N 1
ATOM 741 C CA . HIS A 1 90 ? 1.292 -11.017 -1.439 1.00 94.25 90 HIS A CA 1
ATOM 742 C C . HIS A 1 90 ? 0.418 -10.697 -2.660 1.00 94.25 90 HIS A C 1
ATOM 744 O O . HIS A 1 90 ? 0.695 -9.749 -3.382 1.00 94.25 90 HIS A O 1
ATOM 750 N N . ASN A 1 91 ? -0.655 -11.469 -2.875 1.00 96.25 91 ASN A N 1
ATOM 751 C CA . ASN A 1 91 ? -1.529 -11.340 -4.035 1.00 96.25 91 ASN A CA 1
ATOM 752 C C . ASN A 1 91 ? -2.269 -9.992 -4.015 1.00 96.25 91 ASN A C 1
ATOM 754 O O . ASN A 1 91 ? -3.233 -9.841 -3.265 1.00 96.25 91 ASN A O 1
ATOM 758 N N . LEU A 1 92 ? -1.849 -9.030 -4.841 1.00 97.25 92 LEU A N 1
ATOM 759 C CA . LEU A 1 92 ? -2.375 -7.656 -4.797 1.00 97.25 92 LEU A CA 1
ATOM 760 C C . LEU A 1 92 ? -3.889 -7.575 -5.003 1.00 97.25 92 LEU A C 1
ATOM 762 O O . LEU A 1 92 ? -4.566 -6.832 -4.293 1.00 97.25 92 LEU A O 1
ATOM 766 N N . LYS A 1 93 ? -4.440 -8.353 -5.939 1.00 97.38 93 LYS A N 1
ATOM 767 C CA . LYS A 1 93 ? -5.890 -8.399 -6.149 1.00 97.38 93 LYS A CA 1
ATOM 768 C C . LYS A 1 93 ? -6.613 -8.969 -4.938 1.00 97.38 93 LYS A C 1
ATOM 770 O O . LYS A 1 93 ? -7.576 -8.369 -4.481 1.00 97.38 93 LYS A O 1
ATOM 775 N N . GLY A 1 94 ? -6.124 -10.079 -4.392 1.00 96.69 94 GLY A N 1
ATOM 776 C CA . GLY A 1 94 ? -6.685 -10.690 -3.193 1.00 96.69 94 GLY A CA 1
ATOM 777 C C . GLY A 1 94 ? -6.645 -9.729 -2.006 1.00 96.69 94 GLY A C 1
ATOM 778 O O . GLY A 1 94 ? -7.637 -9.591 -1.301 1.00 96.69 94 GLY A O 1
ATOM 779 N N . LEU A 1 95 ? -5.536 -9.006 -1.822 1.00 97.50 95 LEU A N 1
ATOM 780 C CA . LEU A 1 95 ? -5.411 -7.958 -0.805 1.00 97.50 95 LEU A CA 1
ATOM 781 C C . LEU A 1 95 ? -6.445 -6.848 -1.005 1.00 97.50 95 LEU A C 1
ATOM 783 O O . LEU A 1 95 ? -7.091 -6.457 -0.040 1.00 97.50 95 LEU A O 1
ATOM 787 N N . PHE A 1 96 ? -6.644 -6.383 -2.240 1.00 97.56 96 PHE A N 1
ATOM 788 C CA . PHE A 1 96 ? -7.684 -5.404 -2.543 1.00 97.56 96 PHE A CA 1
ATOM 789 C C . PHE A 1 96 ? -9.086 -5.958 -2.273 1.00 97.56 96 PHE A C 1
ATOM 791 O O . PHE A 1 96 ? -9.908 -5.257 -1.704 1.00 97.56 96 PHE A O 1
ATOM 798 N N . GLU A 1 97 ? -9.365 -7.218 -2.607 1.00 96.12 97 GLU A N 1
ATOM 799 C CA . GLU A 1 97 ? -10.662 -7.862 -2.357 1.00 96.12 97 GLU A CA 1
ATOM 800 C C . GLU A 1 97 ? -10.995 -7.988 -0.860 1.00 96.12 97 GLU A C 1
ATOM 802 O O . GLU A 1 97 ? -12.175 -7.912 -0.508 1.00 96.12 97 GLU A O 1
ATOM 807 N N . TYR A 1 98 ? -9.987 -8.119 0.014 1.00 94.81 98 TYR A N 1
ATOM 808 C CA . TYR A 1 98 ? -10.169 -8.151 1.472 1.00 94.81 98 TYR A CA 1
ATOM 809 C C . TYR A 1 98 ? -10.621 -6.816 2.076 1.00 94.81 98 TYR A C 1
ATOM 811 O O . TYR A 1 98 ? -11.202 -6.826 3.160 1.00 94.81 98 TYR A O 1
ATOM 819 N N . ILE A 1 99 ? -10.340 -5.689 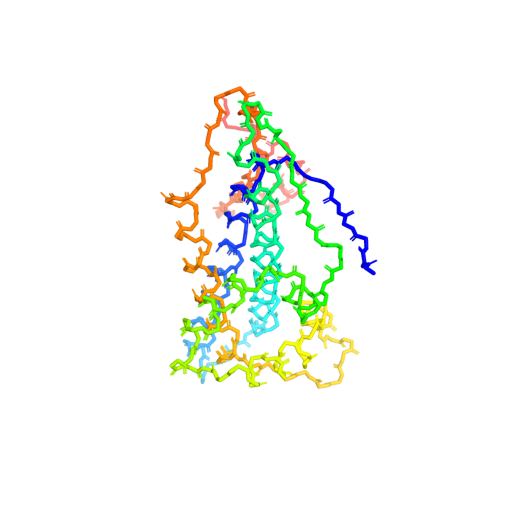1.418 1.00 96.56 99 ILE A N 1
ATOM 820 C CA . ILE A 1 99 ? -10.681 -4.343 1.906 1.00 96.56 99 ILE A CA 1
ATOM 821 C C . ILE A 1 99 ? -12.210 -4.171 1.964 1.00 96.56 99 ILE A C 1
ATOM 823 O O . ILE A 1 99 ? -12.939 -4.747 1.144 1.00 96.56 99 ILE A O 1
ATOM 827 N N . ASP A 1 100 ? -12.702 -3.382 2.926 1.00 96.88 100 ASP A N 1
ATOM 828 C CA . ASP A 1 100 ? -14.134 -3.092 3.064 1.00 96.88 100 ASP A CA 1
ATOM 829 C C . ASP A 1 100 ? -14.680 -2.365 1.820 1.00 96.88 100 ASP A C 1
ATOM 831 O O . ASP A 1 100 ? -13.971 -1.629 1.128 1.00 96.88 100 ASP A O 1
ATOM 835 N N . GLU A 1 101 ? -15.959 -2.577 1.495 1.00 97.00 101 GLU A N 1
ATOM 836 C CA . GLU A 1 101 ? -16.572 -1.985 0.297 1.00 97.00 101 GLU A CA 1
ATOM 837 C C . GLU A 1 101 ? -16.544 -0.454 0.307 1.00 97.00 101 GLU A C 1
ATOM 839 O O . GLU A 1 101 ? -16.371 0.153 -0.753 1.00 97.00 101 GLU A O 1
ATOM 844 N N . ASN A 1 102 ? -16.656 0.184 1.476 1.00 96.75 102 ASN A N 1
ATOM 845 C CA . ASN A 1 102 ? -16.592 1.643 1.567 1.00 96.75 102 ASN A CA 1
ATOM 846 C C . ASN A 1 102 ? -15.210 2.152 1.145 1.00 96.75 102 ASN A C 1
ATOM 848 O O . ASN A 1 102 ? -15.104 3.003 0.261 1.00 96.75 102 ASN A O 1
ATOM 852 N N . SER A 1 103 ? -14.155 1.556 1.698 1.00 97.69 103 SER A N 1
ATOM 853 C CA . SER A 1 103 ? -12.765 1.884 1.382 1.00 97.69 103 SER A CA 1
ATOM 854 C C . SER A 1 103 ? -12.437 1.590 -0.086 1.00 97.69 103 SER A C 1
ATOM 856 O O . SER A 1 103 ? -11.877 2.441 -0.780 1.00 97.69 103 SER A O 1
ATOM 858 N N . LYS A 1 104 ? -12.876 0.444 -0.632 1.00 97.56 104 LYS A N 1
ATOM 859 C CA . LYS A 1 104 ? -12.739 0.134 -2.072 1.00 97.56 104 LYS A CA 1
ATOM 860 C C . LYS A 1 104 ? -13.444 1.157 -2.958 1.00 97.56 104 LYS A C 1
ATOM 862 O O . LYS A 1 104 ? -12.902 1.536 -4.001 1.00 97.56 104 LYS A O 1
ATOM 867 N N . SER A 1 105 ? -14.640 1.594 -2.571 1.00 97.12 105 SER A N 1
ATOM 868 C CA . SER A 1 105 ? -15.419 2.595 -3.303 1.00 97.12 105 SER A CA 1
ATOM 869 C C . SER A 1 105 ? -14.710 3.949 -3.325 1.00 97.12 105 SER A C 1
ATOM 871 O O . SER A 1 105 ? -14.558 4.542 -4.395 1.00 97.12 105 SER A O 1
ATOM 873 N N . GLU A 1 106 ? -14.194 4.405 -2.180 1.00 96.75 106 GLU A N 1
ATOM 874 C CA . GLU A 1 106 ? -13.427 5.652 -2.079 1.00 96.75 106 GLU A CA 1
ATOM 875 C C . GLU A 1 106 ? -12.150 5.606 -2.929 1.00 96.75 106 GLU A C 1
ATOM 877 O O . GLU A 1 106 ? -11.933 6.499 -3.751 1.00 96.75 106 GLU A O 1
ATOM 882 N N . ILE A 1 107 ? -11.362 4.530 -2.830 1.00 96.81 107 ILE A N 1
ATOM 883 C CA . ILE A 1 107 ? -10.149 4.325 -3.642 1.00 96.81 107 ILE A CA 1
ATOM 884 C C . ILE A 1 107 ? -10.485 4.334 -5.138 1.00 96.81 107 ILE A C 1
ATOM 886 O O . ILE A 1 107 ? -9.840 5.025 -5.928 1.00 96.81 107 ILE A O 1
ATOM 890 N N . THR A 1 108 ? -11.530 3.607 -5.541 1.00 96.19 108 THR A N 1
ATOM 891 C CA . THR A 1 108 ? -11.965 3.545 -6.946 1.00 96.19 108 THR A CA 1
ATOM 892 C C . THR A 1 108 ? -12.417 4.916 -7.446 1.00 96.19 108 THR A C 1
ATOM 894 O O . THR A 1 108 ? -12.095 5.311 -8.567 1.00 96.19 108 THR A O 1
ATOM 897 N N . LYS A 1 109 ? -13.131 5.681 -6.613 1.00 96.19 109 LYS A N 1
ATOM 898 C CA . LYS A 1 109 ? -13.559 7.045 -6.933 1.00 96.19 109 LYS A CA 1
ATOM 899 C C . LYS A 1 109 ? -12.358 7.972 -7.123 1.00 96.19 109 LYS A C 1
ATOM 901 O O . LYS A 1 109 ? -12.332 8.712 -8.104 1.00 96.19 109 LYS A O 1
ATOM 906 N N . MET A 1 110 ? -11.361 7.906 -6.242 1.00 95.00 110 MET A N 1
ATOM 907 C CA . MET A 1 110 ? -10.125 8.694 -6.346 1.00 95.00 110 MET A CA 1
ATOM 908 C C . MET A 1 110 ? -9.310 8.342 -7.601 1.00 95.00 110 MET A C 1
ATOM 910 O O . MET A 1 110 ? -8.716 9.229 -8.209 1.00 95.00 110 MET A O 1
ATOM 914 N N . LEU A 1 111 ? -9.325 7.074 -8.029 1.00 93.75 111 LEU A N 1
ATOM 915 C CA . LEU A 1 111 ? -8.651 6.610 -9.249 1.00 93.75 111 LEU A CA 1
ATOM 916 C C . LEU A 1 111 ? -9.406 6.919 -10.545 1.00 93.75 111 LEU A C 1
ATOM 918 O O . LEU A 1 111 ? -8.780 6.929 -11.602 1.00 93.75 111 LEU A O 1
ATOM 922 N N . SER A 1 112 ? -10.715 7.174 -10.489 1.00 90.56 112 SER A N 1
ATOM 923 C CA . SER A 1 112 ? -11.597 7.193 -11.669 1.00 90.56 112 SER A CA 1
ATOM 924 C C . SER A 1 112 ? -11.209 8.182 -12.778 1.00 90.56 112 SER A C 1
ATOM 926 O O . SER A 1 112 ? -11.563 7.964 -13.935 1.00 90.56 112 SER A O 1
ATOM 928 N N . SER A 1 113 ? -10.453 9.236 -12.461 1.00 88.75 113 SER A N 1
ATOM 929 C CA . SER A 1 113 ? -9.921 10.194 -13.443 1.00 88.75 113 SER A CA 1
ATOM 930 C C . SER A 1 113 ? -8.696 9.685 -14.218 1.00 88.75 113 SER A C 1
ATOM 932 O O . SER A 1 113 ? -8.312 10.291 -15.216 1.00 88.75 113 SER A O 1
ATOM 934 N N . LYS A 1 114 ? -8.075 8.594 -13.759 1.00 91.44 114 LYS A N 1
ATOM 935 C CA . LYS A 1 114 ? -6.807 8.035 -14.257 1.00 91.44 114 LYS A CA 1
ATOM 936 C C . LYS A 1 114 ? -6.969 6.593 -14.745 1.00 91.44 114 LYS A C 1
ATOM 938 O O . LYS A 1 114 ? -6.457 6.231 -15.799 1.00 91.44 114 LYS A O 1
ATOM 943 N N . ILE A 1 115 ? -7.672 5.757 -13.981 1.00 91.44 115 ILE A N 1
ATOM 944 C CA . ILE A 1 115 ? -7.847 4.324 -14.243 1.00 91.44 115 ILE A CA 1
ATOM 945 C C . ILE A 1 115 ? -9.291 3.942 -13.900 1.00 91.44 115 ILE A C 1
ATOM 947 O O . ILE A 1 115 ? -9.770 4.222 -12.801 1.00 91.44 115 ILE A O 1
ATOM 951 N N . SER A 1 116 ? -9.997 3.290 -14.828 1.00 93.75 116 SER A N 1
ATOM 952 C CA . SER A 1 116 ? -11.339 2.758 -14.549 1.00 93.75 116 SER A CA 1
ATOM 953 C C . SER A 1 116 ? -11.292 1.593 -13.551 1.00 93.75 116 SER A C 1
ATOM 955 O O . SER A 1 116 ? -10.272 0.918 -13.413 1.00 93.75 116 SER A O 1
ATOM 957 N N . LYS A 1 117 ? -12.416 1.301 -12.882 1.00 93.75 117 LYS A N 1
ATOM 958 C CA . LYS A 1 117 ? -12.515 0.168 -11.944 1.00 93.75 117 LYS A CA 1
ATOM 959 C C . LYS A 1 117 ? -12.093 -1.159 -12.587 1.00 93.75 117 LYS A C 1
ATOM 961 O O . LYS A 1 117 ? -11.330 -1.912 -11.990 1.00 93.75 117 LYS A O 1
ATOM 966 N N . ASP A 1 118 ? -12.548 -1.423 -13.808 1.00 95.19 118 ASP A N 1
ATOM 967 C CA . ASP A 1 118 ? -12.244 -2.675 -14.505 1.00 95.19 118 ASP A CA 1
ATOM 968 C C . ASP A 1 118 ? -10.759 -2.767 -14.875 1.00 95.19 118 ASP A C 1
ATOM 970 O O . ASP A 1 118 ? -10.143 -3.818 -14.705 1.00 95.19 118 ASP A O 1
ATOM 974 N N . GLN A 1 119 ? -10.148 -1.653 -15.296 1.00 95.38 119 GLN A N 1
ATOM 975 C CA . GLN A 1 119 ? -8.703 -1.591 -15.536 1.00 95.38 119 GLN A CA 1
ATOM 976 C C . GLN A 1 119 ? -7.895 -1.782 -14.249 1.00 95.38 119 GLN A C 1
ATOM 978 O O . GLN A 1 119 ? -6.886 -2.483 -14.273 1.00 95.38 119 GLN A O 1
ATOM 983 N N . LEU A 1 120 ? -8.333 -1.203 -13.126 1.00 95.50 120 LEU A N 1
ATOM 984 C CA . LEU A 1 120 ? -7.706 -1.411 -11.819 1.00 95.50 120 LEU A CA 1
ATOM 985 C C . LEU A 1 120 ? -7.710 -2.899 -11.453 1.00 95.50 120 LEU A C 1
ATOM 987 O O . LEU A 1 120 ? -6.659 -3.455 -11.147 1.00 95.50 120 LEU A O 1
ATOM 991 N N . LEU A 1 121 ? -8.870 -3.555 -11.526 1.00 96.69 121 LEU A N 1
ATOM 992 C CA . LEU A 1 121 ? -9.003 -4.975 -11.187 1.00 96.69 121 LEU A CA 1
ATOM 993 C C . LEU A 1 121 ? -8.198 -5.875 -12.133 1.00 96.69 121 LEU A C 1
ATOM 995 O O . LEU A 1 121 ? -7.546 -6.815 -11.676 1.00 96.69 121 LEU A O 1
ATOM 999 N N . ALA A 1 122 ? -8.198 -5.573 -13.433 1.00 96.88 122 ALA A N 1
ATOM 1000 C CA . ALA A 1 122 ? -7.397 -6.296 -14.415 1.00 96.88 122 ALA A CA 1
ATOM 1001 C C . ALA A 1 122 ? -5.891 -6.145 -14.148 1.00 96.88 122 ALA A C 1
ATOM 1003 O O . ALA A 1 122 ? -5.156 -7.131 -14.197 1.00 96.88 122 ALA A O 1
ATOM 1004 N N . ASN A 1 123 ? -5.430 -4.937 -13.813 1.00 96.44 123 ASN A N 1
ATOM 1005 C CA . ASN A 1 123 ? -4.027 -4.686 -13.492 1.00 96.44 123 ASN A CA 1
ATOM 1006 C C . ASN A 1 123 ? -3.612 -5.329 -12.164 1.00 96.44 123 ASN A C 1
ATOM 1008 O O . ASN A 1 123 ? -2.528 -5.903 -12.091 1.00 96.44 123 ASN A O 1
ATOM 1012 N N . LEU A 1 124 ? -4.467 -5.310 -11.140 1.00 96.81 124 LEU A N 1
ATOM 1013 C CA . LEU A 1 124 ? -4.208 -6.014 -9.881 1.00 96.81 124 LEU A CA 1
ATOM 1014 C C . LEU A 1 124 ? -4.121 -7.534 -10.074 1.00 96.81 124 LEU A C 1
ATOM 1016 O O . LEU A 1 124 ? -3.289 -8.167 -9.432 1.00 96.81 124 LEU A O 1
ATOM 1020 N N . GLU A 1 125 ? -4.935 -8.129 -10.957 1.00 97.06 125 GLU A N 1
ATOM 1021 C CA . GLU A 1 125 ? -4.803 -9.550 -11.320 1.00 97.06 125 GLU A CA 1
ATOM 1022 C C . GLU A 1 125 ? -3.497 -9.806 -12.077 1.00 97.06 125 GLU A C 1
ATOM 1024 O O . GLU A 1 125 ? -2.741 -10.709 -11.721 1.00 97.06 125 GLU A O 1
ATOM 1029 N N . LYS A 1 126 ? -3.217 -8.998 -13.107 1.00 95.50 126 LYS A N 1
ATOM 1030 C CA . LYS A 1 126 ? -2.011 -9.120 -13.936 1.00 95.50 126 LYS A CA 1
ATOM 1031 C C . LYS A 1 126 ? -0.738 -9.033 -13.096 1.00 95.50 126 LYS A C 1
ATOM 1033 O O . LYS A 1 126 ? 0.203 -9.780 -13.336 1.00 95.50 126 LYS A O 1
ATOM 1038 N N . TYR A 1 127 ? -0.720 -8.128 -12.121 1.00 95.69 127 TYR A N 1
ATOM 1039 C CA . TYR A 1 127 ? 0.423 -7.853 -11.256 1.00 95.69 127 TYR A CA 1
ATOM 1040 C C . TYR A 1 127 ? 0.276 -8.438 -9.853 1.00 95.69 127 TYR A C 1
ATOM 1042 O O . TYR A 1 127 ? 0.914 -7.950 -8.921 1.00 95.69 127 TYR A O 1
ATOM 1050 N N . LYS A 1 128 ? -0.542 -9.481 -9.679 1.00 95.88 128 LYS A N 1
ATOM 1051 C CA . LYS A 1 128 ? -0.834 -10.036 -8.352 1.00 95.88 128 LYS A CA 1
ATOM 1052 C C . LYS A 1 128 ? 0.413 -10.439 -7.567 1.00 95.88 128 LYS A C 1
ATOM 1054 O O . LYS A 1 128 ? 0.433 -10.209 -6.368 1.00 95.88 128 LYS A O 1
ATOM 1059 N N . ASP A 1 129 ? 1.452 -10.937 -8.237 1.00 94.81 129 ASP A N 1
ATOM 1060 C CA . ASP A 1 129 ? 2.736 -11.321 -7.633 1.00 94.81 129 ASP A CA 1
ATOM 1061 C C . ASP A 1 129 ? 3.859 -10.316 -7.966 1.00 94.81 129 ASP A C 1
ATOM 1063 O O . ASP A 1 129 ? 5.043 -10.646 -7.926 1.00 94.81 129 ASP A O 1
ATOM 1067 N N . GLY A 1 130 ? 3.501 -9.067 -8.295 1.00 93.12 130 GLY A N 1
ATOM 1068 C CA . GLY A 1 130 ? 4.408 -8.062 -8.859 1.00 93.12 130 GLY A CA 1
ATOM 1069 C C . GLY A 1 130 ? 5.677 -7.818 -8.039 1.00 93.12 130 GLY A C 1
ATOM 1070 O O . GLY A 1 130 ? 6.754 -7.697 -8.614 1.00 93.12 130 GLY A O 1
ATOM 1071 N N . PHE A 1 131 ? 5.593 -7.809 -6.705 1.00 93.19 131 PHE A N 1
ATOM 1072 C CA . PHE A 1 131 ? 6.783 -7.682 -5.856 1.00 93.19 131 PHE A CA 1
ATOM 1073 C C . PHE A 1 131 ? 7.770 -8.839 -6.069 1.00 93.19 131 PHE A C 1
ATOM 1075 O O . PHE A 1 131 ? 8.957 -8.604 -6.288 1.00 93.19 131 PHE A O 1
ATOM 1082 N N . MET A 1 132 ? 7.280 -10.079 -6.027 1.00 92.81 132 MET A N 1
ATOM 1083 C CA . MET A 1 132 ? 8.114 -11.272 -6.184 1.00 92.81 132 MET A CA 1
ATOM 1084 C C . MET A 1 132 ? 8.669 -11.364 -7.602 1.00 92.81 132 MET A C 1
ATOM 1086 O O . MET A 1 132 ? 9.864 -11.585 -7.783 1.00 92.81 132 MET A O 1
ATOM 1090 N N . ASP A 1 133 ? 7.823 -11.108 -8.595 1.00 93.06 133 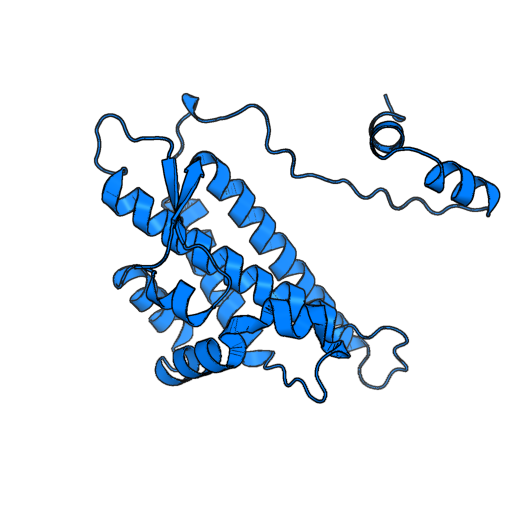ASP A N 1
ATOM 1091 C CA . ASP A 1 133 ? 8.189 -11.152 -10.005 1.00 93.06 133 ASP A CA 1
ATOM 1092 C C . ASP A 1 133 ? 9.316 -10.172 -10.343 1.00 93.06 133 ASP A C 1
ATOM 1094 O O . ASP A 1 133 ? 10.259 -10.532 -11.042 1.00 93.06 133 ASP A O 1
ATOM 1098 N N . TRP A 1 134 ? 9.251 -8.945 -9.820 1.00 93.31 134 TRP A N 1
ATOM 1099 C CA . TRP A 1 134 ? 10.280 -7.933 -10.062 1.00 93.31 134 TRP A CA 1
ATOM 1100 C C . TRP A 1 134 ? 11.532 -8.116 -9.210 1.00 93.31 134 TRP A C 1
ATOM 1102 O O . TRP A 1 134 ? 12.631 -7.795 -9.667 1.00 93.31 134 TRP A O 1
ATOM 1112 N N . ARG A 1 135 ? 11.396 -8.679 -8.006 1.00 91.81 135 ARG A N 1
ATOM 1113 C CA . ARG A 1 135 ? 12.541 -9.028 -7.159 1.00 91.81 135 ARG A CA 1
ATOM 1114 C C . ARG A 1 135 ? 13.392 -10.136 -7.782 1.00 91.81 135 ARG A C 1
ATOM 1116 O O . ARG A 1 135 ? 14.616 -10.069 -7.704 1.00 91.81 135 ARG A O 1
ATOM 1123 N N . TYR A 1 136 ? 12.753 -11.119 -8.410 1.00 92.25 136 TYR A N 1
ATOM 1124 C CA . TYR A 1 136 ? 13.398 -12.254 -9.078 1.00 92.25 136 TYR A CA 1
ATOM 1125 C C . TYR A 1 136 ? 13.301 -12.139 -10.605 1.00 92.25 136 TYR A C 1
ATOM 1127 O O . TYR A 1 136 ? 13.146 -13.135 -11.307 1.00 92.25 136 TYR A O 1
ATOM 1135 N N . PHE A 1 137 ? 13.400 -10.914 -11.139 1.00 89.50 137 PHE A N 1
ATOM 1136 C CA . PHE A 1 137 ? 13.191 -10.654 -12.569 1.00 89.50 137 PHE A CA 1
ATOM 1137 C C . PHE A 1 137 ? 14.120 -11.473 -13.480 1.00 89.50 137 PHE A C 1
ATOM 1139 O O . PHE A 1 137 ? 13.728 -11.818 -14.586 1.00 89.50 137 PHE A O 1
ATOM 1146 N N . PHE A 1 138 ? 15.329 -11.805 -13.013 1.00 88.44 138 PHE A N 1
ATOM 1147 C CA . PHE A 1 138 ? 16.318 -12.597 -13.752 1.00 88.44 138 PHE A CA 1
ATOM 1148 C C . PHE A 1 138 ? 15.913 -14.070 -13.933 1.00 88.44 138 PHE A C 1
ATOM 115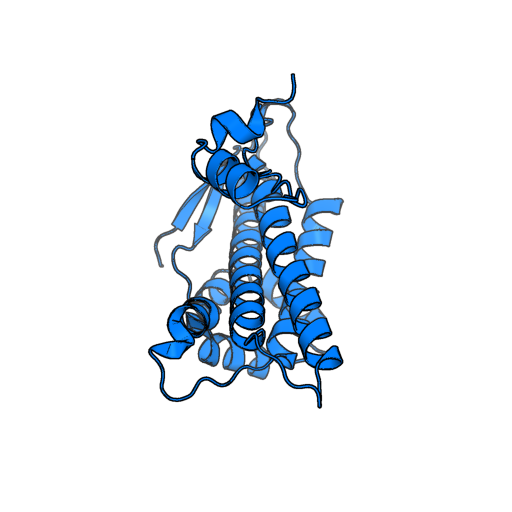0 O O . PHE A 1 138 ? 16.494 -14.764 -14.763 1.00 88.44 138 PHE A O 1
ATOM 1157 N N . GLU A 1 139 ? 14.936 -14.556 -13.163 1.00 90.44 139 GLU A N 1
ATOM 1158 C CA . GLU A 1 139 ? 14.367 -15.902 -13.309 1.00 90.44 139 GLU A CA 1
ATOM 1159 C C . GLU A 1 139 ? 13.255 -15.940 -14.369 1.00 90.44 139 GLU A C 1
ATOM 1161 O O . GLU A 1 139 ? 12.808 -17.018 -14.764 1.00 90.44 139 GLU A O 1
ATOM 1166 N N . LYS A 1 140 ? 12.799 -14.773 -14.848 1.00 80.88 140 LYS A N 1
ATOM 1167 C CA . LYS A 1 140 ? 11.760 -14.646 -15.873 1.00 80.88 140 LYS A CA 1
ATOM 1168 C C . LYS A 1 140 ? 12.367 -14.195 -17.200 1.00 80.88 140 LYS A C 1
ATOM 1170 O O . LYS A 1 140 ? 13.247 -13.346 -17.231 1.00 80.88 140 LYS A O 1
ATOM 1175 N N . GLY A 1 141 ? 11.879 -14.770 -18.303 1.00 75.12 141 GLY A N 1
ATOM 1176 C CA . GLY A 1 141 ? 12.342 -14.423 -19.652 1.00 75.12 141 GLY A CA 1
ATOM 1177 C C . GLY A 1 141 ? 12.015 -12.976 -20.024 1.00 75.12 141 GLY A C 1
ATOM 1178 O O . GLY A 1 141 ? 12.919 -12.202 -20.307 1.00 75.12 141 GLY A O 1
ATOM 1179 N N . ASP A 1 142 ? 10.734 -12.606 -19.940 1.00 79.75 142 ASP A N 1
ATOM 1180 C CA . ASP A 1 142 ? 10.253 -11.245 -20.183 1.00 79.75 142 ASP A CA 1
ATOM 1181 C C . ASP A 1 142 ? 9.335 -10.797 -19.039 1.00 79.75 142 ASP A C 1
ATOM 1183 O O . ASP A 1 142 ? 8.414 -11.518 -18.641 1.00 79.75 142 ASP A O 1
ATOM 1187 N N . ILE A 1 143 ? 9.559 -9.586 -18.523 1.00 83.81 143 ILE A N 1
ATOM 1188 C CA . ILE A 1 143 ? 8.694 -8.947 -17.527 1.00 83.81 143 ILE A CA 1
ATOM 1189 C C . ILE A 1 143 ? 8.308 -7.541 -17.994 1.00 83.81 143 ILE A C 1
ATOM 1191 O O . ILE A 1 143 ? 9.152 -6.725 -18.358 1.00 83.81 143 ILE A O 1
ATOM 1195 N N . TYR A 1 144 ? 7.006 -7.248 -17.986 1.00 77.81 144 TYR A N 1
ATOM 1196 C CA . TYR A 1 144 ? 6.468 -5.971 -18.461 1.00 77.81 144 TYR A CA 1
ATOM 1197 C C . TYR A 1 144 ? 5.854 -5.176 -17.317 1.00 77.81 144 TYR A C 1
ATOM 1199 O O . TYR A 1 144 ? 4.828 -5.560 -16.755 1.00 77.81 144 TYR A O 1
ATOM 1207 N N . GLY A 1 145 ? 6.457 -4.034 -17.001 1.00 77.69 145 GLY A N 1
ATOM 1208 C CA . GLY A 1 145 ? 5.990 -3.133 -15.950 1.00 77.69 145 GLY A CA 1
ATOM 1209 C C . GLY A 1 145 ? 5.074 -2.063 -16.516 1.00 77.69 145 GLY A C 1
ATOM 1210 O O . GLY A 1 145 ? 5.331 -1.541 -17.597 1.00 77.69 145 GLY A O 1
ATOM 1211 N N . ASP A 1 146 ? 4.029 -1.717 -15.772 1.00 88.19 146 ASP A N 1
ATOM 1212 C CA . ASP A 1 146 ? 3.174 -0.573 -16.079 1.00 88.19 146 ASP A CA 1
ATOM 1213 C C . ASP A 1 146 ? 3.388 0.509 -15.012 1.00 88.19 146 ASP A C 1
ATOM 1215 O O . ASP A 1 146 ? 2.753 0.518 -13.957 1.00 88.19 146 ASP A O 1
ATOM 1219 N N . TYR A 1 147 ? 4.322 1.426 -15.278 1.00 89.56 147 TYR A N 1
ATOM 1220 C CA . TYR A 1 147 ? 4.603 2.540 -14.369 1.00 89.56 147 TYR A CA 1
ATOM 1221 C C . TYR A 1 147 ? 3.455 3.540 -14.258 1.00 89.56 147 TYR A C 1
ATOM 1223 O O . TYR A 1 147 ? 3.359 4.242 -13.249 1.00 89.56 147 TYR A O 1
ATOM 1231 N N . TYR A 1 148 ? 2.578 3.609 -15.262 1.00 91.12 148 TYR A N 1
ATOM 1232 C CA . TYR A 1 148 ? 1.378 4.427 -15.170 1.00 91.12 148 TYR A CA 1
ATOM 1233 C C . TYR A 1 148 ? 0.433 3.832 -14.124 1.00 91.12 148 TYR A C 1
ATOM 1235 O O . TYR A 1 148 ? 0.004 4.539 -13.212 1.00 91.12 148 TYR A O 1
ATOM 1243 N N . PHE A 1 149 ? 0.181 2.524 -14.182 1.00 94.62 149 PHE A N 1
ATOM 1244 C CA . PHE A 1 149 ? -0.583 1.818 -13.156 1.00 94.62 149 PHE A CA 1
ATOM 1245 C C . PHE A 1 149 ? 0.036 1.970 -11.761 1.00 94.62 149 PHE A C 1
ATOM 1247 O O . PHE A 1 149 ? -0.669 2.376 -10.834 1.00 94.62 149 PHE A O 1
ATOM 1254 N N . ILE A 1 150 ? 1.338 1.691 -11.610 1.00 95.81 150 ILE A N 1
ATOM 1255 C CA . ILE A 1 150 ? 2.018 1.737 -10.306 1.00 95.81 150 ILE A CA 1
ATOM 1256 C C . ILE A 1 150 ? 1.923 3.141 -9.698 1.00 95.81 150 ILE A C 1
ATOM 1258 O O . ILE A 1 150 ? 1.469 3.271 -8.564 1.00 95.81 150 ILE A O 1
ATOM 1262 N N . SER A 1 151 ? 2.282 4.196 -10.442 1.00 96.25 151 SER A N 1
ATOM 1263 C CA . SER A 1 151 ? 2.261 5.564 -9.901 1.00 96.25 151 SER A CA 1
ATOM 1264 C C . SER A 1 151 ? 0.863 6.033 -9.520 1.00 96.25 151 SER A C 1
ATOM 1266 O O . SER A 1 151 ? 0.684 6.540 -8.418 1.00 96.25 151 SER A O 1
ATOM 1268 N N . ASN A 1 152 ? -0.140 5.848 -10.385 1.00 96.19 152 ASN A N 1
ATOM 1269 C CA . ASN A 1 152 ? -1.494 6.312 -10.068 1.00 96.19 152 ASN A CA 1
ATOM 1270 C C . ASN A 1 152 ? -2.092 5.545 -8.880 1.00 96.19 152 ASN A C 1
ATOM 1272 O O . ASN A 1 152 ? -2.784 6.136 -8.052 1.00 96.19 152 ASN A O 1
ATOM 1276 N N . THR A 1 153 ? -1.804 4.244 -8.777 1.00 97.06 153 THR A N 1
ATOM 1277 C CA . THR A 1 153 ? -2.256 3.418 -7.650 1.00 97.06 153 THR A CA 1
ATOM 1278 C C . THR A 1 153 ? -1.571 3.838 -6.354 1.00 97.06 153 THR A C 1
ATOM 1280 O O . THR A 1 153 ? -2.253 4.046 -5.355 1.00 97.06 153 THR A O 1
ATOM 1283 N N . LEU A 1 154 ? -0.247 4.022 -6.361 1.00 97.75 154 LEU A N 1
ATOM 1284 C CA . LEU A 1 154 ? 0.501 4.476 -5.185 1.00 97.75 154 LEU A CA 1
ATOM 1285 C C . LEU A 1 154 ? 0.046 5.840 -4.691 1.00 97.75 154 LEU A C 1
ATOM 1287 O O . LEU A 1 154 ? -0.143 6.003 -3.492 1.00 97.75 154 LEU A O 1
ATOM 1291 N N . GLU A 1 155 ? -0.155 6.795 -5.595 1.00 97.06 155 GLU A N 1
ATOM 1292 C CA . GLU A 1 155 ? -0.622 8.134 -5.245 1.00 97.06 155 GLU A CA 1
ATOM 1293 C C . GLU A 1 155 ? -1.966 8.072 -4.512 1.00 97.06 155 GLU A C 1
ATOM 1295 O O . GLU A 1 155 ? -2.108 8.645 -3.435 1.00 97.06 155 GLU A O 1
ATOM 1300 N N . VAL A 1 156 ? -2.931 7.311 -5.038 1.00 97.56 156 VAL A N 1
ATOM 1301 C CA . VAL A 1 156 ? -4.257 7.199 -4.419 1.00 97.56 156 VAL A CA 1
ATOM 1302 C C . VAL A 1 156 ? -4.213 6.439 -3.096 1.00 97.56 156 VAL A C 1
ATOM 1304 O O . VAL A 1 156 ? -4.807 6.898 -2.121 1.00 97.56 156 VAL A O 1
ATOM 1307 N N . LEU A 1 157 ? -3.509 5.305 -3.033 1.00 98.38 157 LEU A N 1
ATOM 1308 C CA . LEU A 1 157 ? -3.384 4.536 -1.793 1.00 98.38 157 LEU A CA 1
ATOM 1309 C C . LEU A 1 157 ? -2.651 5.336 -0.710 1.00 98.38 157 LEU A C 1
ATOM 1311 O O . LEU A 1 157 ? -3.063 5.310 0.451 1.00 98.38 157 LEU A O 1
ATOM 1315 N N . TYR A 1 158 ? -1.616 6.091 -1.090 1.00 98.19 158 TYR A N 1
ATOM 1316 C CA . TYR A 1 158 ? -0.930 7.026 -0.206 1.00 98.19 158 TYR A CA 1
ATOM 1317 C C . TYR A 1 158 ? -1.890 8.086 0.322 1.00 98.19 158 TYR A C 1
ATOM 1319 O O . TYR A 1 158 ? -2.006 8.222 1.535 1.00 98.19 158 TYR A O 1
ATOM 1327 N N . SER A 1 159 ? -2.605 8.797 -0.557 1.00 97.19 159 SER A N 1
ATOM 1328 C CA . SER A 1 159 ? -3.544 9.846 -0.149 1.00 97.19 159 SER A CA 1
ATOM 1329 C C . SER A 1 159 ? -4.646 9.310 0.761 1.00 97.19 159 SER A C 1
ATOM 1331 O O . SER A 1 159 ? -4.983 9.949 1.754 1.00 97.19 159 SER A O 1
ATOM 1333 N N . TYR A 1 160 ? -5.176 8.119 0.472 1.00 97.56 160 TYR A N 1
ATOM 1334 C CA . TYR A 1 160 ? -6.160 7.468 1.333 1.00 97.56 160 TYR A CA 1
ATOM 1335 C C . TYR A 1 160 ? -5.591 7.202 2.736 1.00 97.56 160 TYR A C 1
ATOM 1337 O O . TYR A 1 160 ? -6.184 7.594 3.744 1.00 97.56 160 TYR A O 1
ATOM 1345 N N . CYS A 1 161 ? -4.409 6.581 2.808 1.00 97.56 161 CYS A N 1
ATOM 1346 C CA . CYS A 1 161 ? -3.742 6.298 4.078 1.00 97.56 161 CYS A CA 1
ATOM 1347 C C . CYS A 1 161 ? -3.360 7.577 4.828 1.00 97.56 161 CYS A C 1
ATOM 1349 O O . CYS A 1 161 ? -3.509 7.632 6.041 1.00 97.56 161 CYS A O 1
ATOM 1351 N N . GLU A 1 162 ? -2.894 8.611 4.131 1.00 94.69 162 GLU A N 1
ATOM 1352 C CA . GLU A 1 162 ? -2.531 9.905 4.712 1.00 94.69 162 GLU A CA 1
ATOM 1353 C C . GLU A 1 162 ? -3.746 10.585 5.354 1.00 94.69 162 GLU A C 1
ATOM 1355 O O . GLU A 1 162 ? -3.660 11.035 6.498 1.00 94.69 162 GLU A O 1
ATOM 1360 N N . ILE A 1 163 ? -4.898 10.591 4.673 1.00 92.81 163 ILE A N 1
ATOM 1361 C CA . ILE A 1 163 ? -6.158 11.100 5.232 1.00 92.81 163 ILE A CA 1
ATOM 1362 C C . ILE A 1 163 ? -6.523 10.328 6.501 1.00 92.81 163 ILE A C 1
ATOM 1364 O O . ILE A 1 163 ? -6.862 10.940 7.515 1.00 92.81 163 ILE A O 1
ATOM 1368 N N . TYR A 1 164 ? -6.436 8.995 6.472 1.00 92.81 164 TYR A N 1
ATOM 1369 C CA . TYR A 1 164 ? -6.717 8.188 7.656 1.00 92.81 164 TYR A CA 1
ATOM 1370 C C . TYR A 1 164 ? -5.753 8.526 8.799 1.00 92.81 164 TYR A C 1
ATOM 1372 O O . TYR A 1 164 ? -6.190 8.838 9.905 1.00 92.81 164 TYR A O 1
ATOM 1380 N N . MET A 1 165 ? -4.445 8.526 8.538 1.00 88.62 165 MET A N 1
ATOM 1381 C CA . MET A 1 165 ? -3.421 8.789 9.549 1.00 88.62 165 MET A CA 1
ATOM 1382 C C . MET A 1 165 ? -3.580 10.168 10.193 1.00 88.62 165 MET A C 1
ATOM 1384 O O . MET A 1 165 ? -3.435 10.284 11.408 1.00 88.62 165 MET A O 1
ATOM 1388 N N . ASN A 1 166 ? -3.931 11.190 9.413 1.00 84.88 166 ASN A N 1
ATOM 1389 C CA . ASN A 1 166 ? -4.038 12.566 9.899 1.00 84.88 166 ASN A CA 1
ATOM 1390 C C . ASN A 1 166 ? -5.384 12.892 10.561 1.00 84.88 166 ASN A C 1
ATOM 1392 O O . ASN A 1 166 ? -5.444 13.810 11.377 1.00 84.88 166 ASN A O 1
ATOM 1396 N N . HIS A 1 167 ? -6.466 12.192 10.200 1.00 86.50 167 HIS A N 1
ATOM 1397 C CA . HIS A 1 167 ? -7.824 12.598 10.593 1.00 86.50 167 HIS A CA 1
ATOM 1398 C C . HIS A 1 167 ? -8.658 11.511 11.269 1.00 86.50 167 HIS A C 1
ATOM 1400 O O . HIS A 1 167 ? -9.634 11.833 11.945 1.00 86.50 167 HIS A O 1
ATOM 1406 N N . LYS A 1 168 ? -8.315 10.236 11.078 1.00 86.00 168 LYS A N 1
ATOM 1407 C CA . LYS A 1 168 ? -9.074 9.099 11.615 1.00 86.00 168 LYS A CA 1
ATOM 1408 C C . LYS A 1 168 ? -8.279 8.280 12.626 1.00 86.00 168 LYS A C 1
ATOM 1410 O O . LYS A 1 168 ? -8.911 7.608 13.437 1.00 86.00 168 LYS A O 1
ATOM 1415 N N . SER A 1 169 ? -6.946 8.343 12.608 1.00 85.00 169 SER A N 1
ATOM 1416 C CA . SER A 1 169 ? -6.107 7.561 13.515 1.00 85.00 169 SER A CA 1
ATOM 1417 C C . SER A 1 169 ? -6.487 7.795 14.978 1.00 85.00 169 SER A C 1
ATOM 1419 O O . SER A 1 169 ? -6.850 8.895 15.398 1.00 85.00 169 SER A O 1
ATOM 1421 N N . TYR A 1 170 ? -6.449 6.712 15.745 1.00 83.12 170 TYR A N 1
ATOM 1422 C CA . TYR A 1 170 ? -6.780 6.724 17.162 1.00 83.12 170 TYR A CA 1
ATOM 1423 C C . TYR A 1 170 ? -5.485 6.645 17.959 1.00 83.12 170 TYR A C 1
ATOM 1425 O O . TYR A 1 170 ? -4.621 5.816 17.674 1.00 83.12 170 TYR A O 1
ATOM 1433 N N . THR A 1 171 ? -5.337 7.509 18.954 1.00 78.81 171 THR A N 1
ATOM 1434 C CA . THR A 1 171 ? -4.161 7.539 19.819 1.00 78.81 171 THR A CA 1
ATOM 1435 C C . THR A 1 171 ? -4.584 7.261 21.254 1.00 78.81 171 THR A C 1
ATOM 1437 O O . THR A 1 171 ? -5.489 7.892 21.790 1.00 78.81 171 THR A O 1
ATOM 1440 N N . ASN A 1 172 ? -3.910 6.302 21.883 1.00 77.94 172 ASN A N 1
ATOM 1441 C CA . ASN A 1 172 ? -4.023 6.028 23.309 1.00 77.94 172 ASN A CA 1
ATOM 1442 C C . ASN A 1 172 ? -2.612 6.060 23.896 1.00 77.94 172 ASN A C 1
ATOM 1444 O O . ASN A 1 172 ? -1.716 5.370 23.407 1.00 77.94 172 ASN A O 1
ATOM 1448 N N . GLU A 1 173 ? -2.398 6.892 24.913 1.00 77.75 173 GLU A N 1
ATOM 1449 C CA . GLU A 1 173 ? -1.076 7.090 25.514 1.00 77.75 173 GLU A CA 1
ATOM 1450 C C . GLU A 1 173 ? -0.515 5.804 26.121 1.00 77.75 173 GLU A C 1
ATOM 1452 O O . GLU A 1 173 ? 0.689 5.574 26.043 1.00 77.75 173 GLU A O 1
ATOM 1457 N N . ASN A 1 174 ? -1.390 4.915 26.597 1.00 80.38 174 ASN A N 1
ATOM 1458 C CA . ASN A 1 174 ? -1.016 3.628 27.177 1.00 80.38 174 ASN A CA 1
ATOM 1459 C C . ASN A 1 174 ? -0.573 2.593 26.127 1.00 80.38 174 ASN A C 1
ATOM 1461 O O . ASN A 1 174 ? -0.121 1.510 26.488 1.00 80.38 174 ASN A O 1
ATOM 1465 N N . TRP A 1 175 ? -0.735 2.876 24.828 1.00 80.75 175 TRP A N 1
ATOM 1466 C CA . TRP A 1 175 ? -0.340 1.977 23.730 1.00 80.75 175 TRP A CA 1
ATOM 1467 C C . TRP A 1 175 ? 0.987 2.355 23.080 1.00 80.75 175 TRP A C 1
ATOM 1469 O O . TRP A 1 175 ? 1.425 1.689 22.135 1.00 80.75 175 TRP A O 1
ATOM 1479 N N . LYS A 1 176 ? 1.616 3.430 23.559 1.00 66.44 176 LYS A N 1
ATOM 1480 C CA . LYS A 1 176 ? 2.965 3.807 23.153 1.00 66.44 176 LYS A CA 1
ATOM 1481 C C . LYS A 1 176 ? 3.934 2.789 23.757 1.00 66.44 176 LYS A C 1
ATOM 1483 O O . LYS A 1 176 ? 4.265 2.867 24.931 1.00 66.44 176 LYS A O 1
ATOM 1488 N N . ASP A 1 177 ? 4.357 1.813 22.959 1.00 60.78 177 ASP A N 1
ATOM 1489 C CA . ASP A 1 177 ? 5.548 1.033 23.291 1.00 60.78 177 ASP A CA 1
ATOM 1490 C C . ASP A 1 177 ? 6.785 1.925 23.078 1.00 60.78 177 ASP A C 1
ATOM 1492 O O . ASP A 1 177 ? 6.849 2.664 22.094 1.00 60.78 177 ASP A O 1
ATOM 1496 N N . ASP A 1 178 ? 7.791 1.810 23.949 1.00 53.47 178 ASP A N 1
ATOM 1497 C CA . ASP A 1 178 ? 9.038 2.600 23.911 1.00 53.47 178 ASP A CA 1
ATOM 1498 C C . ASP A 1 178 ? 9.911 2.394 22.655 1.00 53.47 178 ASP A C 1
ATOM 1500 O O . ASP A 1 178 ? 10.972 3.001 22.532 1.00 53.47 178 ASP A O 1
ATOM 1504 N N . PHE A 1 179 ? 9.515 1.563 21.684 1.00 51.69 179 PHE A N 1
ATOM 1505 C CA . PHE A 1 179 ? 10.332 1.330 20.494 1.00 51.69 179 PHE A CA 1
ATOM 1506 C C . PHE A 1 179 ? 9.517 1.039 19.236 1.00 51.69 179 PHE A C 1
ATOM 1508 O O . PHE A 1 179 ? 8.909 -0.020 19.099 1.00 51.69 179 PHE A O 1
ATOM 1515 N N . SER A 1 180 ? 9.697 1.882 18.220 1.00 46.84 180 SER A N 1
ATOM 1516 C CA . SER A 1 180 ? 9.757 1.408 16.838 1.00 46.84 180 SER A CA 1
ATOM 1517 C C . SER A 1 180 ? 11.230 1.330 16.431 1.00 46.84 180 SER A C 1
ATOM 1519 O O . SER A 1 180 ? 11.842 2.340 16.082 1.00 46.84 180 SER A O 1
ATOM 1521 N N . ARG A 1 181 ? 11.830 0.133 16.490 1.00 48.75 181 ARG A N 1
ATOM 1522 C CA . ARG A 1 181 ? 13.164 -0.153 15.926 1.00 48.75 181 ARG A CA 1
ATOM 1523 C C . ARG A 1 181 ? 13.117 -0.115 14.390 1.00 48.75 181 ARG A C 1
ATOM 1525 O O . ARG A 1 181 ? 13.266 -1.145 13.741 1.00 48.75 181 ARG A O 1
ATOM 1532 N N . THR A 1 182 ? 12.856 1.046 13.796 1.00 42.47 182 THR A N 1
ATOM 1533 C CA . THR A 1 182 ? 12.731 1.200 12.333 1.00 42.47 182 THR A CA 1
ATOM 1534 C C . THR A 1 182 ? 13.518 2.379 11.773 1.00 42.47 182 THR A C 1
ATOM 1536 O O . THR A 1 182 ? 13.221 2.856 10.683 1.00 42.47 182 THR A O 1
ATOM 1539 N N . SER A 1 183 ? 14.553 2.833 12.475 1.00 36.81 183 SER A N 1
ATOM 1540 C CA . SER A 1 183 ? 15.593 3.668 11.879 1.00 36.81 183 SER A CA 1
ATOM 1541 C C . SER A 1 183 ? 16.886 2.865 11.804 1.00 36.81 183 SER A C 1
ATOM 1543 O O . SER A 1 183 ? 17.556 2.657 12.812 1.00 36.81 183 SER A O 1
ATOM 1545 N N . VAL A 1 184 ? 17.235 2.407 10.603 1.00 41.62 184 VAL A N 1
ATOM 1546 C CA . VAL A 1 184 ? 18.636 2.146 10.269 1.00 41.62 184 VAL A CA 1
ATOM 1547 C C . VAL A 1 184 ? 19.152 3.441 9.663 1.00 41.62 184 VAL A C 1
ATOM 1549 O O . VAL A 1 184 ? 18.785 3.794 8.543 1.00 41.62 184 VAL A O 1
ATOM 1552 N N . THR A 1 185 ? 19.967 4.176 10.410 1.00 36.59 185 THR A N 1
ATOM 1553 C CA . THR A 1 185 ? 20.737 5.280 9.841 1.00 36.59 185 THR A CA 1
ATOM 1554 C C . THR A 1 185 ? 21.895 4.654 9.075 1.00 36.59 185 THR A C 1
ATOM 1556 O O . THR A 1 185 ? 22.861 4.185 9.670 1.00 36.59 185 THR A O 1
ATOM 1559 N N . MET A 1 186 ? 21.786 4.572 7.747 1.00 40.28 186 MET A N 1
ATOM 1560 C CA . MET A 1 186 ? 22.938 4.213 6.922 1.00 40.28 186 MET A CA 1
ATOM 1561 C C . MET A 1 186 ? 23.855 5.431 6.852 1.00 40.28 186 MET A C 1
ATOM 1563 O O . MET A 1 186 ? 23.594 6.381 6.114 1.00 40.28 186 MET A O 1
ATOM 1567 N N . HIS A 1 187 ? 24.910 5.417 7.659 1.00 44.38 187 HIS A N 1
ATOM 1568 C CA . HIS A 1 187 ? 25.967 6.414 7.592 1.00 44.38 187 HIS A CA 1
ATOM 1569 C C . HIS A 1 187 ? 26.771 6.196 6.305 1.00 44.38 187 HIS A C 1
ATOM 1571 O O . HIS A 1 187 ? 27.467 5.195 6.160 1.00 44.38 187 HIS A O 1
ATOM 1577 N N . GLN A 1 188 ? 26.647 7.119 5.348 1.00 45.53 188 GLN A N 1
ATOM 1578 C CA . GLN A 1 188 ? 27.581 7.220 4.229 1.00 45.53 188 GLN A CA 1
ATOM 1579 C C . GLN A 1 188 ? 28.678 8.205 4.620 1.00 45.53 188 GLN A C 1
ATOM 1581 O O . GLN A 1 188 ? 28.482 9.416 4.543 1.00 45.53 188 GLN A O 1
ATOM 1586 N N . GLU A 1 189 ? 29.822 7.684 5.055 1.00 56.56 189 GLU A N 1
ATOM 1587 C CA . GLU A 1 189 ? 31.044 8.474 5.173 1.00 56.56 189 GLU A CA 1
ATOM 1588 C C . GLU A 1 189 ? 31.960 8.155 3.986 1.00 56.56 189 GLU A C 1
ATOM 1590 O O . GLU A 1 189 ? 32.150 6.979 3.658 1.00 56.56 189 GLU A O 1
ATOM 1595 N N . PRO A 1 190 ? 32.504 9.172 3.296 1.00 53.62 190 PRO A N 1
ATOM 1596 C CA . PRO A 1 190 ? 33.530 8.939 2.298 1.00 53.62 190 PRO A CA 1
ATOM 1597 C C . PRO A 1 190 ? 34.776 8.396 3.000 1.00 53.62 190 PRO A C 1
ATOM 1599 O O . PRO A 1 190 ? 35.396 9.086 3.804 1.00 53.62 190 PRO A O 1
ATOM 1602 N N . VAL A 1 191 ? 35.142 7.157 2.685 1.00 67.88 191 VAL A N 1
ATOM 1603 C CA . VAL A 1 191 ? 36.437 6.588 3.067 1.00 67.88 191 VAL A CA 1
ATOM 1604 C C . VAL A 1 191 ? 37.482 7.044 2.057 1.00 67.88 191 VAL A C 1
ATOM 1606 O O . VAL A 1 191 ? 37.266 6.988 0.845 1.00 67.88 191 VAL A O 1
ATOM 1609 N N . SER A 1 192 ? 38.605 7.543 2.559 1.00 76.19 192 SER A N 1
ATOM 1610 C CA . SER A 1 192 ? 39.697 8.070 1.739 1.00 76.19 192 SER A CA 1
ATOM 1611 C C . SER A 1 192 ? 40.697 6.976 1.361 1.00 76.19 192 SER A C 1
ATOM 1613 O O . SER A 1 192 ? 41.482 7.158 0.430 1.00 76.19 192 SER A O 1
ATOM 1615 N N . THR A 1 193 ? 40.671 5.834 2.060 1.00 82.00 193 THR A N 1
ATOM 1616 C CA . THR A 1 193 ? 41.606 4.720 1.847 1.00 82.00 193 THR A CA 1
ATOM 1617 C C . THR A 1 193 ? 40.931 3.343 1.895 1.00 82.00 193 THR A C 1
ATOM 1619 O O . THR A 1 193 ? 39.856 3.154 2.465 1.00 82.00 193 THR A O 1
ATOM 1622 N N . MET A 1 194 ? 41.588 2.344 1.295 1.00 74.69 194 MET A N 1
ATOM 1623 C CA . MET A 1 194 ? 41.132 0.946 1.313 1.00 74.69 194 MET A CA 1
ATOM 1624 C C . MET A 1 194 ? 41.225 0.321 2.716 1.00 74.69 194 MET A C 1
ATOM 1626 O O . MET A 1 194 ? 40.442 -0.560 3.065 1.00 74.69 194 MET A O 1
ATOM 1630 N N . GLU A 1 195 ? 42.170 0.784 3.533 1.00 81.75 195 GLU A N 1
ATOM 1631 C CA . GLU A 1 195 ? 42.330 0.357 4.926 1.00 81.75 195 GLU A CA 1
ATOM 1632 C C . GLU A 1 195 ? 41.177 0.858 5.802 1.00 81.75 195 GLU A C 1
ATOM 1634 O O . GLU A 1 195 ? 40.633 0.078 6.582 1.00 81.75 195 GLU A O 1
ATOM 1639 N N . GLU A 1 196 ? 40.721 2.100 5.604 1.00 73.69 196 GLU A N 1
ATOM 1640 C CA . GLU A 1 196 ? 39.509 2.631 6.246 1.00 73.69 196 GLU A CA 1
ATOM 1641 C C . GLU A 1 196 ? 38.256 1.842 5.847 1.00 73.69 196 GLU A C 1
ATOM 1643 O O . GLU A 1 196 ? 37.454 1.482 6.710 1.00 73.69 196 GLU A O 1
ATOM 1648 N N . LEU A 1 197 ? 38.107 1.506 4.559 1.00 73.31 197 LEU A N 1
ATOM 1649 C CA . LEU A 1 197 ? 36.984 0.693 4.083 1.00 73.31 197 LEU A CA 1
ATOM 1650 C C . LEU A 1 197 ? 36.956 -0.684 4.760 1.00 73.31 197 LEU A C 1
ATOM 1652 O O . LEU A 1 197 ? 35.916 -1.111 5.262 1.00 73.31 197 LEU A O 1
ATOM 1656 N N . ASN A 1 198 ? 38.097 -1.372 4.804 1.00 80.06 198 ASN A N 1
ATOM 1657 C CA . ASN A 1 198 ? 38.201 -2.694 5.421 1.00 80.06 198 ASN A CA 1
ATOM 1658 C C . ASN A 1 198 ? 37.974 -2.643 6.939 1.00 80.06 198 ASN A C 1
ATOM 1660 O O . ASN A 1 198 ? 37.367 -3.559 7.494 1.00 80.06 198 ASN A O 1
ATOM 1664 N N . ALA A 1 199 ? 38.405 -1.568 7.603 1.00 79.19 199 ALA A N 1
ATOM 1665 C CA . ALA A 1 199 ? 38.158 -1.357 9.026 1.00 79.19 199 ALA A CA 1
ATOM 1666 C C . ALA A 1 199 ? 36.665 -1.165 9.334 1.00 79.19 199 ALA A C 1
ATOM 1668 O O . ALA A 1 199 ? 36.187 -1.673 10.343 1.00 79.19 199 ALA A O 1
ATOM 1669 N N . VAL A 1 200 ? 35.915 -0.478 8.465 1.00 72.12 200 VAL A N 1
ATOM 1670 C CA . VAL A 1 200 ? 34.459 -0.304 8.616 1.00 72.12 200 VAL A CA 1
ATOM 1671 C C . VAL A 1 200 ? 33.702 -1.592 8.287 1.00 72.12 200 VAL A C 1
ATOM 1673 O O . VAL A 1 200 ? 32.816 -1.982 9.041 1.00 72.12 200 VAL A O 1
ATOM 1676 N N . LEU A 1 201 ? 34.063 -2.289 7.204 1.00 72.19 201 LEU A N 1
ATOM 1677 C CA . LEU A 1 201 ? 33.426 -3.555 6.808 1.00 72.19 201 LEU A CA 1
ATOM 1678 C C . LEU A 1 201 ? 33.647 -4.687 7.822 1.00 72.19 201 LEU A C 1
ATOM 1680 O O . LEU A 1 201 ? 32.851 -5.621 7.878 1.00 72.19 201 LEU A O 1
ATOM 1684 N N . GLY A 1 202 ? 34.723 -4.610 8.610 1.00 75.44 202 GLY A N 1
ATOM 1685 C CA . GLY A 1 202 ? 35.023 -5.560 9.679 1.00 75.44 202 GLY A CA 1
ATOM 1686 C C . GLY A 1 202 ? 34.230 -5.345 10.972 1.00 75.44 202 GLY A C 1
ATOM 1687 O O . GLY A 1 202 ? 34.284 -6.213 11.842 1.00 75.44 202 GLY A O 1
ATOM 1688 N N . LYS A 1 203 ? 33.505 -4.227 11.116 1.00 79.56 203 LYS A N 1
ATOM 1689 C CA . LYS A 1 203 ? 32.705 -3.920 12.310 1.00 79.56 203 LYS A CA 1
ATOM 1690 C C . LYS A 1 203 ? 31.303 -4.517 12.218 1.00 79.56 203 LYS A C 1
ATOM 1692 O O . LYS A 1 203 ? 30.669 -4.543 11.163 1.00 79.56 203 LYS A O 1
ATOM 1697 N N . SER A 1 204 ? 30.782 -4.953 13.357 1.00 70.94 204 SER A N 1
ATOM 1698 C CA . SER A 1 204 ? 29.368 -5.275 13.516 1.00 70.94 204 SER A CA 1
ATOM 1699 C C . SER A 1 204 ? 28.501 -4.017 13.411 1.00 70.94 204 SER A C 1
ATOM 1701 O O . SER A 1 204 ? 28.931 -2.899 13.700 1.00 70.94 204 SER A O 1
ATOM 1703 N N . LEU A 1 205 ? 27.231 -4.198 13.039 1.00 56.16 205 LEU A N 1
ATOM 1704 C CA . LEU A 1 205 ? 26.286 -3.087 12.910 1.00 56.16 205 LEU A CA 1
ATOM 1705 C C . LEU A 1 205 ? 26.118 -2.312 14.230 1.00 56.16 205 LEU A C 1
ATOM 1707 O O . LEU A 1 205 ? 25.975 -1.095 14.211 1.00 56.16 205 LEU A O 1
ATOM 1711 N N . SER A 1 206 ? 26.173 -3.001 15.374 1.00 69.88 206 SER A N 1
ATOM 1712 C CA . SER A 1 206 ? 26.158 -2.368 16.696 1.00 69.88 206 SER A CA 1
ATOM 1713 C C . SER A 1 206 ? 27.372 -1.472 16.920 1.00 69.88 206 SER A C 1
ATOM 1715 O O . SER A 1 206 ? 27.211 -0.350 17.380 1.00 69.88 206 SER A O 1
ATOM 1717 N N . GLU A 1 207 ? 28.571 -1.921 16.552 1.00 70.94 207 GLU A N 1
ATOM 1718 C CA . GLU A 1 207 ? 29.792 -1.121 16.720 1.00 70.94 207 GLU A CA 1
ATOM 1719 C C . GLU A 1 207 ? 29.749 0.152 15.870 1.00 70.94 207 GLU A C 1
ATOM 1721 O O . GLU A 1 207 ? 30.166 1.205 16.328 1.00 70.94 207 GLU A O 1
ATOM 1726 N N . ILE A 1 208 ? 29.162 0.094 14.672 1.00 64.81 208 ILE A N 1
ATOM 1727 C CA . ILE A 1 208 ? 29.012 1.270 13.800 1.00 64.81 208 ILE A CA 1
ATOM 1728 C C . ILE A 1 208 ? 27.997 2.277 14.369 1.00 64.81 208 ILE A C 1
ATOM 1730 O O . ILE A 1 208 ? 28.158 3.482 14.189 1.00 64.81 208 ILE A O 1
ATOM 1734 N N . ILE A 1 209 ? 26.945 1.800 15.042 1.00 58.81 209 ILE A N 1
ATOM 1735 C CA . ILE A 1 209 ? 25.865 2.647 15.571 1.00 58.81 209 ILE A CA 1
ATOM 1736 C C . ILE A 1 209 ? 26.276 3.355 16.872 1.00 58.81 209 ILE A C 1
ATOM 1738 O O . ILE A 1 209 ? 25.852 4.487 17.093 1.00 58.81 209 ILE A O 1
ATOM 1742 N N . TYR A 1 210 ? 27.088 2.715 17.718 1.00 60.31 210 TYR A N 1
ATOM 1743 C CA . TYR A 1 210 ? 27.435 3.220 19.055 1.00 60.31 210 TYR A CA 1
ATOM 1744 C C . TYR A 1 210 ? 28.832 3.861 19.159 1.00 60.31 210 TYR A C 1
ATOM 1746 O O . TYR A 1 210 ? 29.161 4.400 20.207 1.00 60.31 210 TYR A O 1
ATOM 1754 N N . ASP A 1 211 ? 29.637 3.877 18.090 1.00 52.62 211 ASP A N 1
ATOM 1755 C CA . ASP A 1 211 ? 30.993 4.471 18.069 1.00 52.62 211 ASP A CA 1
ATOM 1756 C C . ASP A 1 211 ? 31.030 6.020 18.168 1.00 52.62 211 ASP A C 1
ATOM 1758 O O . ASP A 1 211 ? 32.086 6.628 17.982 1.00 52.62 211 ASP A O 1
ATOM 1762 N N . LYS A 1 212 ? 29.892 6.690 18.406 1.00 51.03 212 LYS A N 1
ATOM 1763 C CA . LYS A 1 212 ? 29.792 8.165 18.469 1.00 51.03 212 LYS A CA 1
ATOM 1764 C C . LYS A 1 212 ? 29.077 8.711 19.716 1.00 51.03 212 LYS A C 1
ATOM 1766 O O . LYS A 1 212 ? 28.505 9.801 19.648 1.00 51.03 212 LYS A O 1
ATOM 1771 N N . GLU A 1 213 ? 29.146 7.999 20.839 1.00 39.44 213 GLU A N 1
ATOM 1772 C CA . GLU A 1 213 ? 28.991 8.586 22.188 1.00 39.44 213 GLU A CA 1
ATOM 1773 C C . GLU A 1 213 ? 30.359 8.722 22.869 1.00 39.44 213 GLU A C 1
ATOM 1775 O O . GLU A 1 213 ? 30.582 9.769 23.520 1.00 39.44 213 GLU A O 1
#

Sequence (213 aa):
MGKTNEIKYSNLTSIYFTAKGFHNNYEYLKKKQVESKDKIAYDSTMPVAATNGFFAIELYLKLIYSFDYWEKNERSKEEPSNLTQYPNGHNLKGLFEYIDENSKSEITKMLSSKISKDQLLANLEKYKDGFMDWRYFFEKGDIYGDYYFISNTLEVLYSYCEIYMNHKSYTNENWKDDFSRTSVTMHQEPVSTMEELNAVLGKSLSEIIYDKE

Organism: NCBI:txid1121322

Foldseek 3Di:
DADKDKDFLVCLVVLLVQLVVLVVLLVVLVVVVVVCVVHDDPDDSPLVSQLSLLVSLQSLLQSQLQVQQQCVPAVPDPDGGRMTIGGDDQFNLVSLVSHDPVLNVQLQVQCVVQAHPVRLNVVSNVCRVRNVCSVVVVVDPDDDDDPSSSNSSSVSSSVSVVCCVVPVRDDDPVSDDPDDPPDDPPDDDDDPDPVSVVVVVPDDSVCVVPVPD